Protein AF-A0A662V3P6-F1 (afdb_monomer_lite)

pLDDT: mean 83.94, std 14.9, range [28.47, 98.31]

Foldseek 3Di:
DDDDDPDDDDPPPPPVLPADPDPDDPVCVVVVLVVQLVVQLVVLVVLCVVVVVCVVDPPVLSNVLSSLLSVLLSVLQVQQQLLCVQAVGGLLLVSLVVSLQVCLVSVRALVSSLSSSVSSSVRNVLNNVLVVQLVVQCVVQRNCPDVVSSVVSNVVSVVVSVVVVVVVVVVCVVCVVLCVVVVVDDQSSVLSVVDSVVGPDVVVVVVCVVLVVVLVVLDVVCDSNNSRSSVVVSVVSDPDVPVVVVVVVVVVVLVVCCVVPNDVVSVVVCVVVVVVVVVVVVVCCCVVRVVVSVVVPD

Sequence (298 aa):
IRRAPRGRREQREKVEHVTGGPTVPPELLKKRILMSYGLFTAGAVVVALACGLYLAMPPAQLLLWVLFAGFMAIFTTLIVGLSAMHAGWFPAFATALIALVLGLLLGFPPVAAGLLVGYVAATGPTFADIGYDLKTGWILRGYGRDVEFELRGRRQQYIAEVMGILIGIVMAAIFHQLYFAQDLFPPVDRVYVATIKAGVNPEIARNLALWSVVGFVIQLVGGPARQLGILFATGLLIKNPIAGITTLVTIAVRVALERIYGVKKVTEVTYVIGAGFIAGSALTSFFTQTLRAIAVRK

Radius of gyration: 23.07 Å; chains: 1; bounding box: 51×48×76 Å

Structure (mmCIF, N/CA/C/O backbone):
data_AF-A0A662V3P6-F1
#
_entry.id   AF-A0A662V3P6-F1
#
loop_
_atom_site.group_PDB
_atom_site.id
_atom_site.type_symbol
_atom_site.label_atom_id
_atom_site.label_alt_id
_atom_site.label_comp_id
_atom_site.label_asym_id
_atom_site.label_entity_id
_atom_site.label_seq_id
_atom_site.pdbx_PDB_ins_code
_atom_site.Cartn_x
_atom_site.Cartn_y
_atom_site.Cartn_z
_atom_site.occupancy
_atom_site.B_iso_or_equiv
_atom_site.auth_seq_id
_atom_site.auth_comp_id
_atom_site.auth_asym_id
_atom_site.auth_atom_id
_atom_site.pdbx_PDB_model_num
ATOM 1 N N . ILE A 1 1 ? -28.057 28.177 46.684 1.00 42.81 1 ILE A N 1
ATOM 2 C CA . ILE A 1 1 ? -28.204 26.847 46.036 1.00 42.81 1 ILE A CA 1
ATOM 3 C C . ILE A 1 1 ? -26.815 26.208 45.984 1.00 42.81 1 ILE A C 1
ATOM 5 O O . ILE A 1 1 ? -25.907 26.784 45.396 1.00 42.81 1 ILE A O 1
ATOM 9 N N . ARG A 1 2 ? -26.604 25.148 46.777 1.00 30.56 2 ARG A N 1
ATOM 10 C CA . ARG A 1 2 ? -25.288 24.610 47.177 1.00 30.56 2 ARG A CA 1
ATOM 11 C C . ARG A 1 2 ? -24.524 23.994 45.995 1.00 30.56 2 ARG A C 1
ATOM 13 O O . ARG A 1 2 ? -25.068 23.173 45.267 1.00 30.56 2 ARG A O 1
ATOM 20 N N . ARG A 1 3 ? -23.245 24.366 45.855 1.00 31.47 3 ARG A N 1
ATOM 21 C CA . ARG A 1 3 ? -22.269 23.740 44.948 1.00 31.47 3 ARG A CA 1
ATOM 22 C C . ARG A 1 3 ? -22.025 22.290 45.383 1.00 31.47 3 ARG A C 1
ATOM 24 O O . ARG A 1 3 ? -21.603 22.058 46.512 1.00 31.47 3 ARG A O 1
ATOM 31 N N . ALA A 1 4 ? -22.291 21.338 44.491 1.00 33.03 4 ALA A N 1
ATOM 32 C CA . ALA A 1 4 ? -21.953 19.931 44.680 1.00 33.03 4 ALA A CA 1
ATOM 33 C C . ALA A 1 4 ? -20.433 19.701 44.515 1.00 33.03 4 ALA A C 1
ATOM 35 O O . ALA A 1 4 ? -19.786 20.441 43.766 1.00 33.03 4 ALA A O 1
ATOM 36 N N . PRO A 1 5 ? -19.834 18.702 45.190 1.00 34.56 5 PRO A N 1
ATOM 37 C CA . PRO A 1 5 ? -18.385 18.550 45.243 1.00 34.56 5 PRO A CA 1
ATOM 38 C C . PRO A 1 5 ? -17.814 18.037 43.915 1.00 34.56 5 PRO A C 1
ATOM 40 O O . PRO A 1 5 ? -18.260 17.022 43.373 1.00 34.56 5 PRO A O 1
ATOM 43 N N . ARG A 1 6 ? -16.762 18.709 43.430 1.00 37.53 6 ARG A N 1
ATOM 44 C CA . ARG A 1 6 ? -15.820 18.198 42.422 1.00 37.53 6 ARG A CA 1
ATOM 45 C C . ARG A 1 6 ? -15.117 16.962 42.992 1.00 37.53 6 ARG A C 1
ATOM 47 O O . ARG A 1 6 ? -14.113 17.088 43.681 1.00 37.53 6 ARG A O 1
ATOM 54 N N . GLY A 1 7 ? -15.674 15.779 42.744 1.00 29.97 7 GLY A N 1
ATOM 55 C CA . GLY A 1 7 ? -15.133 14.532 43.293 1.00 29.97 7 GLY A CA 1
ATOM 56 C C . GLY A 1 7 ? -15.519 13.247 42.563 1.00 29.97 7 GLY A C 1
ATOM 57 O O . GLY A 1 7 ? -15.112 12.176 42.996 1.00 29.97 7 GLY A O 1
ATOM 58 N N . ARG A 1 8 ? -16.250 13.306 41.441 1.00 29.64 8 ARG A N 1
ATOM 59 C CA . ARG A 1 8 ? -16.382 12.150 40.540 1.00 29.64 8 ARG A CA 1
ATOM 60 C C . ARG A 1 8 ? -15.287 12.226 39.493 1.00 29.64 8 ARG A C 1
ATOM 62 O O . ARG A 1 8 ? -15.482 12.762 38.407 1.00 29.64 8 ARG A O 1
ATOM 69 N N . ARG A 1 9 ? -14.117 11.703 39.875 1.00 32.81 9 ARG A N 1
ATOM 70 C CA . ARG A 1 9 ? -13.163 11.122 38.929 1.00 32.81 9 ARG A CA 1
ATOM 71 C C . ARG A 1 9 ? -13.957 10.352 37.882 1.00 32.81 9 ARG A C 1
ATOM 73 O O . ARG A 1 9 ? -14.822 9.557 38.244 1.00 32.81 9 ARG A O 1
ATOM 80 N N . GLU A 1 10 ? -13.649 10.639 36.627 1.00 34.25 10 GLU A N 1
ATOM 81 C CA . GLU A 1 10 ? -13.941 9.820 35.462 1.00 34.25 10 GLU A CA 1
ATOM 82 C C . GLU A 1 10 ? -14.019 8.346 35.871 1.00 34.25 10 GLU A C 1
ATOM 84 O O . GLU A 1 10 ? -13.001 7.692 36.116 1.00 34.25 10 GLU A O 1
ATOM 89 N N . GLN A 1 11 ? -15.237 7.817 35.969 1.00 28.47 11 GLN A N 1
ATOM 90 C CA . GLN A 1 11 ? -15.439 6.393 35.791 1.00 28.47 11 GLN A CA 1
ATOM 91 C C . GLN A 1 11 ? -15.047 6.134 34.338 1.00 28.47 11 GLN A C 1
ATOM 93 O O . GLN A 1 11 ? -15.868 6.191 33.428 1.00 28.47 11 GLN A O 1
ATOM 98 N N . ARG A 1 12 ? -13.748 5.902 34.112 1.00 34.66 12 ARG A N 1
ATOM 99 C CA . ARG A 1 12 ? -13.326 4.958 33.088 1.00 34.66 12 ARG A CA 1
ATOM 100 C C . ARG A 1 12 ? -14.186 3.733 33.352 1.00 34.66 12 ARG A C 1
ATOM 102 O O . ARG A 1 12 ? -13.982 3.068 34.368 1.00 34.66 12 ARG A O 1
ATOM 109 N N . GLU A 1 13 ? -15.161 3.471 32.492 1.00 32.84 13 GLU A N 1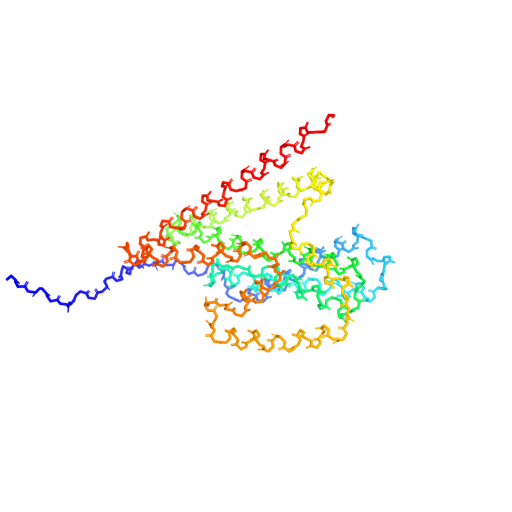
ATOM 110 C CA . GLU A 1 13 ? -15.642 2.113 32.296 1.00 32.84 13 GLU A CA 1
ATOM 111 C C . GLU A 1 13 ? -14.392 1.285 31.998 1.00 32.84 13 GLU A C 1
ATOM 113 O O . GLU A 1 13 ? -13.892 1.228 30.876 1.00 32.84 13 GLU A O 1
ATOM 118 N N . LYS A 1 14 ? -13.813 0.700 33.047 1.00 32.78 14 LYS A N 1
ATOM 119 C CA . LYS A 1 14 ? -13.019 -0.503 32.911 1.00 32.78 14 LYS A CA 1
ATOM 120 C C . LYS A 1 14 ? -14.032 -1.548 32.477 1.00 32.78 14 LYS A C 1
ATOM 122 O O . LYS A 1 14 ? -14.604 -2.245 33.307 1.00 32.78 14 LYS A O 1
ATOM 127 N N . VAL A 1 15 ? -14.290 -1.615 31.174 1.00 38.69 15 VAL A N 1
ATOM 128 C CA . VAL A 1 15 ? -14.674 -2.883 30.578 1.00 38.69 15 VAL A CA 1
ATOM 129 C C . VAL A 1 15 ? -13.504 -3.793 30.927 1.00 38.69 15 VAL A C 1
ATOM 131 O O . VAL A 1 15 ? -12.405 -3.629 30.395 1.00 38.69 15 VAL A O 1
ATOM 134 N N . GLU A 1 16 ? -13.687 -4.658 31.924 1.00 38.00 16 GLU A N 1
ATOM 135 C CA . GLU A 1 16 ? -12.804 -5.796 32.138 1.00 38.00 16 GLU A CA 1
ATOM 136 C C . GLU A 1 16 ? -12.884 -6.621 30.856 1.00 38.00 16 GLU A C 1
ATOM 138 O O . GLU A 1 16 ? -13.772 -7.451 30.651 1.00 38.00 16 GLU A O 1
ATOM 143 N N . HIS A 1 17 ? -12.002 -6.302 29.913 1.00 47.31 17 HIS A N 1
ATOM 144 C CA . HIS A 1 17 ? -11.748 -7.148 28.775 1.00 47.31 17 HIS A CA 1
ATOM 145 C C . HIS A 1 17 ? -11.102 -8.401 29.352 1.00 47.31 17 HIS A C 1
ATOM 147 O O . HIS A 1 17 ? -9.896 -8.435 29.587 1.00 47.31 17 HIS A O 1
ATOM 153 N N . VAL A 1 18 ? -11.912 -9.428 29.611 1.00 47.31 18 VAL A N 1
ATOM 154 C CA . VAL A 1 18 ? -11.424 -10.803 29.691 1.00 47.31 18 VAL A CA 1
ATOM 155 C C . VAL A 1 18 ? -10.932 -11.139 28.286 1.00 47.31 18 VAL A C 1
ATOM 157 O O . VAL A 1 18 ? -11.656 -11.679 27.455 1.00 47.31 18 VAL A O 1
ATOM 160 N N . THR A 1 19 ? -9.726 -10.678 27.967 1.00 55.56 19 THR A N 1
ATOM 161 C CA . THR A 1 19 ? -9.038 -11.015 26.732 1.00 55.56 19 THR A CA 1
ATOM 162 C C . THR A 1 19 ? -8.583 -12.453 26.876 1.00 55.56 19 THR A C 1
ATOM 164 O O . THR A 1 19 ? -7.700 -12.733 27.692 1.00 55.56 19 THR A O 1
ATOM 167 N N . GLY A 1 20 ? -9.144 -13.365 26.081 1.00 58.56 20 GLY A N 1
ATOM 168 C CA . GLY A 1 20 ? -8.437 -14.608 25.798 1.00 58.56 20 GLY A CA 1
ATOM 169 C C . GLY A 1 20 ? -7.001 -14.265 25.382 1.00 58.56 20 GLY A C 1
ATOM 170 O O . GLY A 1 20 ? -6.783 -13.297 24.645 1.00 58.56 20 GLY A O 1
ATOM 171 N N . GLY A 1 21 ? -6.017 -14.989 25.920 1.00 67.81 21 GLY A N 1
ATOM 172 C CA . GLY A 1 21 ? -4.609 -14.751 25.605 1.00 67.81 21 GLY A CA 1
ATOM 173 C C . GLY A 1 21 ? -4.319 -14.851 24.097 1.00 67.81 21 GLY A C 1
ATOM 174 O O . GLY A 1 21 ? -5.158 -15.329 23.325 1.00 67.81 21 GLY A O 1
ATOM 175 N N . PRO A 1 22 ? -3.132 -14.415 23.639 1.00 72.44 22 PRO A N 1
ATOM 176 C CA . PRO A 1 22 ? -2.747 -14.530 22.237 1.00 72.44 22 PRO A CA 1
ATOM 177 C C . PRO A 1 22 ? -2.891 -15.976 21.746 1.00 72.44 22 PRO A C 1
ATOM 179 O O . PRO A 1 22 ? -2.276 -16.889 22.286 1.00 72.44 22 PRO A O 1
ATOM 182 N N . THR A 1 23 ? -3.677 -16.189 20.690 1.00 77.00 23 THR A N 1
ATOM 183 C CA . THR A 1 23 ? -3.884 -17.527 20.102 1.00 77.00 23 THR A CA 1
ATOM 184 C C . THR A 1 23 ? -2.713 -17.976 19.220 1.00 77.00 23 THR A C 1
ATOM 186 O O . THR A 1 23 ? -2.720 -19.089 18.705 1.00 77.00 23 THR A O 1
ATOM 189 N N . VAL A 1 24 ? -1.734 -17.097 18.978 1.00 80.12 24 VAL A N 1
ATOM 190 C CA . VAL A 1 24 ? -0.516 -17.390 18.217 1.00 80.12 24 VAL A CA 1
ATOM 191 C C . VAL A 1 24 ? 0.685 -17.106 19.113 1.00 80.12 24 VAL A C 1
ATOM 193 O O . VAL A 1 24 ? 0.827 -15.968 19.568 1.00 80.12 24 VAL A O 1
ATOM 196 N N . PRO A 1 25 ? 1.556 -18.097 19.357 1.00 83.88 25 PRO A N 1
ATOM 197 C CA . PRO A 1 25 ? 2.690 -17.903 20.240 1.00 83.88 25 PRO A CA 1
ATOM 198 C C . PRO A 1 25 ? 3.760 -16.990 19.603 1.00 83.88 25 PRO A C 1
ATOM 200 O O . PRO A 1 25 ? 4.013 -17.090 18.393 1.00 83.88 25 PRO A O 1
ATOM 203 N N . PRO A 1 26 ? 4.418 -16.112 20.391 1.00 82.56 26 PRO A N 1
ATOM 204 C CA . PRO A 1 26 ? 5.403 -15.145 19.887 1.00 82.56 26 PRO A CA 1
ATOM 205 C C . PRO A 1 26 ? 6.616 -15.788 19.207 1.00 82.56 26 PRO A C 1
ATOM 207 O O . PRO A 1 26 ? 7.191 -15.220 18.282 1.00 82.56 26 PRO A O 1
ATOM 210 N N . GLU A 1 27 ? 6.986 -16.996 19.623 1.00 88.19 27 GLU A N 1
ATOM 211 C CA . GLU A 1 27 ? 8.109 -17.764 19.072 1.00 88.19 27 GLU A CA 1
ATOM 212 C C . GLU A 1 27 ? 7.953 -18.104 17.579 1.00 88.19 27 GLU A C 1
ATOM 214 O O . GLU A 1 27 ? 8.942 -18.287 16.867 1.00 88.19 27 GLU A O 1
ATOM 219 N N . LEU A 1 28 ? 6.722 -18.080 17.052 1.00 89.50 28 LEU A N 1
ATOM 220 C CA . LEU A 1 28 ? 6.469 -18.249 15.620 1.00 89.50 28 LEU A CA 1
ATOM 221 C C . LEU A 1 28 ? 6.762 -16.993 14.793 1.00 89.50 28 LEU A C 1
ATOM 223 O O . LEU A 1 28 ? 6.769 -17.085 13.564 1.00 89.50 28 LEU A O 1
ATOM 227 N N . LEU A 1 29 ? 7.005 -15.836 15.415 1.00 87.50 29 LEU A N 1
ATOM 228 C CA . LEU A 1 29 ? 7.180 -14.565 14.709 1.00 87.50 29 LEU A CA 1
ATOM 229 C C . LEU A 1 29 ? 8.317 -14.632 13.687 1.00 87.50 29 LEU A C 1
ATOM 231 O O . LEU A 1 29 ? 8.104 -14.328 12.515 1.00 87.50 29 LEU A O 1
ATOM 235 N N . LYS A 1 30 ? 9.501 -15.105 14.101 1.00 89.56 30 LYS A N 1
ATOM 236 C CA . LYS A 1 30 ? 10.670 -15.228 13.215 1.00 89.56 30 LYS A CA 1
ATOM 237 C C . LYS A 1 30 ? 10.364 -16.120 12.011 1.00 89.56 30 LYS A C 1
ATOM 239 O O . LYS A 1 30 ? 10.650 -15.748 10.875 1.00 89.56 30 LYS A O 1
ATOM 244 N N . LYS A 1 31 ? 9.738 -17.275 12.259 1.00 92.00 31 LYS A N 1
ATOM 245 C CA . LYS A 1 31 ? 9.341 -18.223 11.210 1.00 92.00 31 LYS A CA 1
ATOM 246 C C . LYS A 1 31 ? 8.335 -17.595 10.243 1.00 92.00 31 LYS A C 1
ATOM 248 O O . LYS A 1 31 ? 8.483 -17.751 9.036 1.00 92.00 31 LYS A O 1
ATOM 253 N N . ARG A 1 32 ? 7.337 -16.869 10.755 1.00 90.94 32 ARG A N 1
ATOM 254 C CA . ARG A 1 32 ? 6.307 -16.211 9.938 1.00 90.94 32 ARG A CA 1
ATOM 255 C C . ARG A 1 32 ? 6.878 -15.076 9.096 1.00 90.94 32 ARG A C 1
ATOM 257 O O . ARG A 1 32 ? 6.553 -15.016 7.921 1.00 90.94 32 ARG A O 1
ATOM 264 N N . ILE A 1 33 ? 7.762 -14.243 9.647 1.00 91.31 33 ILE A N 1
ATOM 265 C CA . ILE A 1 33 ? 8.439 -13.184 8.880 1.00 91.31 33 ILE A CA 1
ATOM 266 C C . ILE A 1 33 ? 9.261 -13.791 7.739 1.00 91.31 33 ILE A C 1
ATOM 268 O O . ILE A 1 33 ? 9.156 -13.337 6.602 1.00 91.31 33 ILE A O 1
ATOM 272 N N . LEU A 1 34 ? 10.032 -14.848 8.015 1.00 93.44 34 LEU A N 1
ATOM 273 C CA . LEU A 1 34 ? 10.834 -15.512 6.985 1.00 93.44 34 LEU A CA 1
ATOM 274 C C . LEU A 1 34 ? 9.958 -16.165 5.905 1.00 93.44 34 LEU A C 1
ATOM 276 O O . LEU A 1 34 ? 10.265 -16.073 4.720 1.00 93.44 34 LEU A O 1
ATOM 280 N N . MET A 1 35 ? 8.846 -16.785 6.302 1.00 95.00 35 MET A N 1
ATOM 281 C CA . MET A 1 35 ? 7.877 -17.351 5.364 1.00 95.00 35 MET A CA 1
ATOM 282 C C . MET A 1 35 ? 7.237 -16.263 4.494 1.00 95.00 35 MET A C 1
ATOM 284 O O . MET A 1 35 ? 7.161 -16.431 3.280 1.00 95.00 35 MET A O 1
ATOM 288 N N . SER A 1 36 ? 6.842 -15.130 5.083 1.00 93.06 36 SER A N 1
ATOM 289 C CA . SER A 1 36 ? 6.336 -13.978 4.332 1.00 93.06 36 SER A CA 1
ATOM 290 C C . SER A 1 36 ? 7.374 -13.453 3.344 1.00 93.06 36 SER A C 1
ATOM 292 O O . SER A 1 36 ? 7.019 -13.151 2.211 1.00 93.06 36 SER A O 1
ATOM 294 N N . TYR A 1 37 ? 8.656 -13.406 3.724 1.00 96.25 37 TYR A N 1
ATOM 295 C CA . TYR A 1 37 ? 9.730 -13.009 2.808 1.00 96.25 37 TYR A CA 1
ATOM 296 C C . TYR A 1 37 ? 9.824 -13.958 1.623 1.00 96.25 37 TYR A C 1
ATOM 298 O O . TYR A 1 37 ? 9.859 -13.503 0.483 1.00 96.25 37 TYR A O 1
ATOM 306 N N . GLY A 1 38 ? 9.802 -15.268 1.880 1.00 97.25 38 GLY A N 1
ATOM 307 C CA . GLY A 1 38 ? 9.800 -16.278 0.826 1.00 97.25 38 GLY A CA 1
ATOM 308 C C . GLY A 1 38 ? 8.610 -16.123 -0.124 1.00 97.25 38 GLY A C 1
ATOM 309 O O . GLY A 1 38 ? 8.801 -16.119 -1.337 1.00 97.25 38 GLY A O 1
ATOM 310 N N . LEU A 1 39 ? 7.402 -15.916 0.411 1.00 96.31 39 LEU A N 1
ATOM 311 C CA . LEU A 1 39 ? 6.186 -15.727 -0.388 1.00 96.31 39 LEU A CA 1
ATOM 312 C C . LEU A 1 39 ? 6.226 -14.438 -1.220 1.00 96.31 39 LEU A C 1
ATOM 314 O O . LEU A 1 39 ? 5.936 -14.477 -2.414 1.00 96.31 39 LEU A O 1
ATOM 318 N N . PHE A 1 40 ? 6.641 -13.311 -0.636 1.00 96.88 40 PHE A N 1
ATOM 319 C CA . PHE A 1 40 ? 6.799 -12.064 -1.386 1.00 96.88 40 PHE A CA 1
ATOM 320 C C . PHE A 1 40 ? 7.932 -12.139 -2.412 1.00 96.88 40 PHE A C 1
ATOM 322 O O . PHE A 1 40 ? 7.833 -11.543 -3.480 1.00 96.88 40 PHE A O 1
ATOM 329 N N . THR A 1 41 ? 8.998 -12.882 -2.135 1.00 97.88 41 THR A N 1
ATOM 330 C CA . THR A 1 41 ? 10.071 -13.098 -3.113 1.00 97.88 41 THR A CA 1
ATOM 331 C C . THR A 1 41 ? 9.571 -13.964 -4.269 1.00 97.88 41 THR A C 1
ATOM 333 O O . THR A 1 41 ? 9.811 -13.636 -5.426 1.00 97.88 41 THR A O 1
ATOM 336 N N . ALA A 1 42 ? 8.799 -15.019 -3.988 1.00 97.94 42 ALA A N 1
ATOM 337 C CA . ALA A 1 42 ? 8.173 -15.846 -5.019 1.00 97.94 42 ALA A CA 1
ATOM 338 C C . ALA A 1 42 ? 7.195 -15.040 -5.892 1.00 97.94 42 ALA A C 1
ATOM 340 O O . ALA A 1 42 ? 7.232 -15.152 -7.116 1.00 97.94 42 ALA A O 1
ATOM 341 N N . GLY A 1 43 ? 6.375 -14.172 -5.291 1.00 97.00 43 GLY A N 1
ATOM 342 C CA . GLY A 1 43 ? 5.515 -13.248 -6.037 1.00 97.00 43 GLY A CA 1
ATOM 343 C C . GLY A 1 43 ? 6.311 -12.298 -6.939 1.00 97.00 43 GLY A C 1
ATOM 344 O O . GLY A 1 43 ? 5.950 -12.104 -8.098 1.00 97.00 43 GLY A O 1
ATOM 345 N N . ALA A 1 44 ? 7.447 -11.782 -6.458 1.00 97.62 44 ALA A N 1
ATOM 346 C CA . ALA A 1 44 ? 8.339 -10.953 -7.263 1.00 97.62 44 ALA A CA 1
ATOM 347 C C . ALA A 1 44 ? 8.943 -11.731 -8.447 1.00 97.62 44 ALA A C 1
ATOM 349 O O . ALA A 1 44 ? 9.019 -11.187 -9.546 1.00 97.62 44 ALA A O 1
ATOM 350 N N . VAL A 1 45 ? 9.303 -13.011 -8.271 1.00 98.00 45 VAL A N 1
ATOM 351 C CA . VAL A 1 45 ? 9.730 -13.881 -9.387 1.00 98.00 45 VAL A CA 1
ATOM 352 C C . VAL A 1 45 ? 8.634 -13.978 -10.445 1.00 98.00 45 VAL A C 1
ATOM 354 O O . VAL A 1 45 ? 8.918 -13.789 -11.626 1.00 98.00 45 VAL A O 1
ATOM 357 N N . VAL A 1 46 ? 7.383 -14.222 -10.040 1.00 97.38 46 VAL A N 1
ATOM 358 C CA . VAL A 1 46 ? 6.251 -14.313 -10.978 1.00 97.38 46 VAL A CA 1
ATOM 359 C C . VAL A 1 46 ? 6.105 -13.021 -11.781 1.00 97.38 46 VAL A C 1
ATOM 361 O O . VAL A 1 46 ? 6.020 -13.083 -13.005 1.00 97.38 46 VAL A O 1
ATOM 364 N N . VAL A 1 47 ? 6.147 -11.857 -11.125 1.00 96.69 47 VAL A N 1
ATOM 365 C CA . VAL A 1 47 ? 6.073 -10.551 -11.806 1.00 96.69 47 VAL A CA 1
ATOM 366 C C . VAL A 1 47 ? 7.253 -10.352 -12.757 1.00 96.69 47 VAL A C 1
ATOM 368 O O . VAL A 1 47 ? 7.060 -9.977 -13.912 1.00 96.69 47 VAL A O 1
ATOM 371 N N . ALA A 1 48 ? 8.475 -10.636 -12.307 1.00 96.81 48 ALA A N 1
ATOM 372 C CA . ALA A 1 48 ? 9.675 -10.454 -13.113 1.00 96.81 48 ALA A CA 1
ATOM 373 C C . ALA A 1 48 ? 9.664 -11.315 -14.386 1.00 96.81 48 ALA A C 1
ATOM 375 O O . ALA A 1 48 ? 10.052 -10.840 -15.456 1.00 96.81 48 ALA A O 1
ATOM 376 N N . LEU A 1 49 ? 9.193 -12.561 -14.284 1.00 96.25 49 LEU A N 1
ATOM 377 C CA . LEU A 1 49 ? 9.064 -13.468 -15.423 1.00 96.25 49 LEU A CA 1
ATOM 378 C C . LEU A 1 49 ? 7.911 -13.059 -16.346 1.00 96.25 49 LEU A C 1
ATOM 380 O O . LEU A 1 49 ? 8.117 -12.951 -17.554 1.00 96.25 49 LEU A O 1
ATOM 384 N N . ALA A 1 50 ? 6.728 -12.781 -15.792 1.00 95.69 50 ALA A N 1
ATOM 385 C CA . ALA A 1 50 ? 5.546 -12.406 -16.568 1.00 95.69 50 ALA A CA 1
ATOM 386 C C . ALA A 1 50 ? 5.746 -11.099 -17.351 1.00 95.69 50 ALA A C 1
ATOM 388 O O . ALA A 1 50 ? 5.258 -10.967 -18.470 1.00 95.69 50 ALA A O 1
ATOM 389 N N . CYS A 1 51 ? 6.493 -10.147 -16.787 1.00 95.56 51 CYS A N 1
ATOM 390 C CA . CYS A 1 51 ? 6.781 -8.862 -17.420 1.00 95.56 51 CYS A CA 1
ATOM 391 C C . CYS A 1 51 ? 8.086 -8.843 -18.234 1.00 95.56 51 CYS A C 1
ATOM 393 O O . CYS A 1 51 ? 8.476 -7.783 -18.722 1.00 95.56 51 CYS A O 1
ATOM 395 N N . GLY A 1 52 ? 8.781 -9.977 -18.378 1.00 95.38 52 GLY A N 1
ATOM 396 C CA . GLY A 1 52 ? 9.966 -10.066 -19.235 1.00 95.38 52 GLY A CA 1
ATOM 397 C C . GLY A 1 52 ? 11.205 -9.334 -18.709 1.00 95.38 52 GLY A C 1
ATOM 398 O O . GLY A 1 52 ? 12.071 -8.965 -19.500 1.00 95.38 52 GLY A O 1
ATOM 399 N N . LEU A 1 53 ? 11.335 -9.119 -17.393 1.00 95.62 53 LEU A N 1
ATOM 400 C CA . LEU A 1 53 ? 12.463 -8.365 -16.819 1.00 95.62 53 LEU A CA 1
ATOM 401 C C . LEU A 1 53 ? 13.834 -9.004 -17.087 1.00 95.62 53 LEU A C 1
ATOM 403 O O . LEU A 1 53 ? 14.843 -8.302 -17.113 1.00 95.62 53 LEU A O 1
ATOM 407 N N . TYR A 1 54 ? 13.866 -10.312 -17.344 1.00 93.19 54 TYR A N 1
ATOM 408 C CA . TYR A 1 54 ? 15.068 -11.052 -17.735 1.00 93.19 54 TYR A CA 1
ATOM 409 C C . TYR A 1 54 ? 15.640 -10.636 -19.099 1.00 93.19 54 TYR A C 1
ATOM 411 O O . TYR A 1 54 ? 16.790 -10.948 -19.389 1.00 93.19 54 TYR A O 1
ATOM 419 N N . LEU A 1 55 ? 14.868 -9.924 -19.927 1.00 93.50 55 LEU A N 1
ATOM 420 C CA . LEU A 1 55 ? 15.338 -9.369 -21.200 1.00 93.50 55 LEU A CA 1
ATOM 421 C C . LEU A 1 55 ? 16.023 -8.005 -21.030 1.00 93.50 55 LEU A C 1
ATOM 423 O O . LEU A 1 55 ? 16.788 -7.591 -21.894 1.00 93.50 55 LEU A O 1
ATOM 427 N N . ALA A 1 56 ? 15.737 -7.298 -19.933 1.00 89.56 56 ALA A N 1
ATOM 428 C CA . ALA A 1 56 ? 16.180 -5.922 -19.706 1.00 89.56 56 ALA A CA 1
ATOM 429 C C . ALA A 1 56 ? 17.345 -5.802 -18.711 1.00 89.56 56 ALA A C 1
ATOM 431 O O . ALA A 1 56 ? 17.934 -4.728 -18.592 1.00 89.56 56 ALA A O 1
ATOM 432 N N . MET A 1 57 ? 17.657 -6.865 -17.965 1.00 94.44 57 MET A N 1
ATOM 433 C CA . MET A 1 57 ? 18.669 -6.859 -16.908 1.00 94.44 57 MET A CA 1
ATOM 434 C C . MET A 1 57 ? 19.524 -8.132 -16.946 1.00 94.44 57 MET A C 1
ATOM 436 O O . MET A 1 57 ? 18.986 -9.215 -17.181 1.00 94.44 57 MET A O 1
ATOM 440 N N . PRO A 1 58 ? 20.835 -8.049 -16.648 1.00 95.31 58 PRO A N 1
ATOM 441 C CA . PRO A 1 58 ? 21.666 -9.232 -16.465 1.00 95.31 58 PRO A CA 1
ATOM 442 C C . PRO A 1 58 ? 21.173 -10.080 -15.275 1.00 95.31 58 PRO A C 1
ATOM 444 O O . PRO A 1 58 ? 20.606 -9.530 -14.323 1.00 95.31 58 PRO A O 1
ATOM 447 N N . PRO A 1 59 ? 21.446 -11.402 -15.252 1.00 95.81 59 PRO A N 1
ATOM 448 C CA . PRO A 1 59 ? 20.918 -12.313 -14.229 1.00 95.81 59 PRO A CA 1
ATOM 449 C C . PRO A 1 59 ? 21.185 -11.881 -12.780 1.00 95.81 59 PRO A C 1
ATOM 451 O O . PRO A 1 59 ? 20.317 -12.026 -11.923 1.00 95.81 59 PRO A O 1
ATOM 454 N N . ALA A 1 60 ? 22.356 -11.300 -12.501 1.00 96.25 60 ALA A N 1
ATOM 455 C CA . ALA A 1 60 ? 22.701 -10.805 -11.168 1.00 96.25 60 ALA A CA 1
ATOM 456 C C . ALA A 1 60 ? 21.827 -9.614 -10.730 1.00 96.25 60 ALA A C 1
ATOM 458 O O . ALA A 1 60 ? 21.386 -9.556 -9.584 1.00 96.25 60 ALA A O 1
ATOM 459 N N . GLN A 1 61 ? 21.535 -8.685 -11.645 1.00 96.38 61 GLN A N 1
ATOM 460 C CA . GLN A 1 61 ? 20.678 -7.534 -11.360 1.00 96.38 61 GLN A CA 1
ATOM 461 C C . GLN A 1 61 ? 19.206 -7.950 -11.244 1.00 96.38 61 GLN A C 1
ATOM 463 O O . GLN A 1 61 ? 18.493 -7.429 -10.390 1.00 96.38 61 GLN A O 1
ATOM 468 N N . LEU A 1 62 ? 18.768 -8.937 -12.033 1.00 97.44 62 LEU A N 1
ATOM 469 C CA . LEU A 1 62 ? 17.445 -9.549 -11.893 1.00 97.44 62 LEU A CA 1
ATOM 470 C C . LEU A 1 62 ? 17.279 -10.229 -10.525 1.00 97.44 62 LEU A C 1
ATOM 472 O O . LEU A 1 62 ? 16.266 -10.027 -9.857 1.00 97.44 62 LEU A O 1
ATOM 476 N N . LEU A 1 63 ? 18.283 -10.994 -10.084 1.00 97.75 63 LEU A N 1
ATOM 477 C CA . LEU A 1 63 ? 18.290 -11.611 -8.757 1.00 97.75 63 LEU A CA 1
ATOM 478 C C . LEU A 1 63 ? 18.213 -10.547 -7.655 1.00 97.75 63 LEU A C 1
ATOM 480 O O . LEU A 1 63 ? 17.406 -10.675 -6.734 1.00 97.75 63 LEU A O 1
ATOM 484 N N . LEU A 1 64 ? 19.009 -9.479 -7.774 1.00 98.06 64 LEU A N 1
ATOM 485 C CA . LEU A 1 64 ? 18.960 -8.351 -6.847 1.00 98.06 64 LEU A CA 1
ATOM 486 C C . LEU A 1 64 ? 17.564 -7.717 -6.813 1.00 98.06 64 LEU A C 1
ATOM 488 O O . LEU A 1 64 ? 17.045 -7.477 -5.727 1.00 98.06 64 LEU A O 1
ATOM 492 N N . TRP A 1 65 ? 16.938 -7.494 -7.972 1.00 98.31 65 TRP A N 1
ATOM 493 C CA . TRP A 1 65 ? 15.584 -6.942 -8.065 1.00 98.31 65 TRP A CA 1
ATOM 494 C C . TRP A 1 65 ? 14.561 -7.814 -7.332 1.00 98.31 65 TRP A C 1
ATOM 496 O O . TRP A 1 65 ? 13.776 -7.296 -6.542 1.00 98.31 65 TRP A O 1
ATOM 506 N N . VAL A 1 66 ? 14.602 -9.134 -7.529 1.00 98.19 66 VAL A N 1
ATOM 507 C CA . VAL A 1 66 ? 13.670 -10.085 -6.899 1.00 98.19 66 VAL A CA 1
ATOM 508 C C . VAL A 1 66 ? 13.804 -10.083 -5.374 1.00 98.19 66 VAL A C 1
ATOM 510 O O . VAL A 1 66 ? 12.802 -9.969 -4.664 1.00 98.19 66 VAL A O 1
ATOM 513 N N . LEU A 1 67 ? 15.035 -10.174 -4.862 1.00 98.19 67 LEU A N 1
ATOM 514 C CA . LEU A 1 67 ? 15.295 -10.162 -3.418 1.00 98.19 67 LEU A CA 1
ATOM 515 C C . LEU A 1 67 ? 14.925 -8.806 -2.802 1.00 98.19 67 LEU A C 1
ATOM 517 O O . LEU A 1 67 ? 14.302 -8.744 -1.739 1.00 98.19 67 LEU A O 1
ATOM 521 N N . PHE A 1 68 ? 15.252 -7.715 -3.497 1.00 98.19 68 PHE A N 1
ATOM 522 C CA . PHE A 1 68 ? 14.922 -6.363 -3.061 1.00 98.19 68 PHE A CA 1
ATOM 523 C C . PHE A 1 68 ? 13.409 -6.119 -3.034 1.00 98.19 68 PHE A C 1
ATOM 525 O O . PHE A 1 68 ? 12.896 -5.580 -2.054 1.00 98.19 68 PHE A O 1
ATOM 532 N N . ALA A 1 69 ? 12.674 -6.563 -4.056 1.00 98.00 69 ALA A N 1
ATOM 533 C CA . ALA A 1 69 ? 11.218 -6.468 -4.114 1.00 98.00 69 ALA A CA 1
ATOM 534 C C . ALA A 1 69 ? 10.552 -7.251 -2.974 1.00 98.00 69 ALA A C 1
ATOM 536 O O . ALA A 1 69 ? 9.670 -6.716 -2.300 1.00 98.00 69 ALA A O 1
ATOM 537 N N . GLY A 1 70 ? 11.007 -8.480 -2.704 1.00 97.50 70 GLY A N 1
ATOM 538 C CA . GLY A 1 70 ? 10.528 -9.280 -1.573 1.00 97.50 70 GLY A CA 1
ATOM 539 C C . GLY A 1 70 ? 10.787 -8.610 -0.219 1.00 97.50 70 GLY A C 1
ATOM 540 O O . GLY A 1 70 ? 9.917 -8.601 0.656 1.00 97.50 70 GLY A O 1
ATOM 541 N N . PHE A 1 71 ? 11.959 -7.991 -0.055 1.00 97.31 71 PHE A N 1
ATOM 542 C CA . PHE A 1 71 ? 12.315 -7.256 1.159 1.00 97.31 71 PHE A CA 1
ATOM 543 C C . PHE A 1 71 ? 11.445 -6.006 1.332 1.00 97.31 71 PHE A C 1
ATOM 545 O O . PHE A 1 71 ? 10.833 -5.822 2.387 1.00 97.31 71 PHE A O 1
ATOM 552 N N . MET A 1 72 ? 11.337 -5.180 0.287 1.00 97.00 72 MET A N 1
ATOM 553 C CA . MET A 1 72 ? 10.532 -3.959 0.314 1.00 97.00 72 MET A CA 1
ATOM 554 C C . MET A 1 72 ? 9.045 -4.254 0.514 1.00 97.00 72 MET A C 1
ATOM 556 O O . MET A 1 72 ? 8.366 -3.495 1.202 1.00 97.00 72 MET A O 1
ATOM 560 N N . ALA A 1 73 ? 8.541 -5.376 -0.002 1.00 96.19 73 ALA A N 1
ATOM 561 C CA . ALA A 1 73 ? 7.177 -5.827 0.241 1.00 96.19 73 ALA A CA 1
ATOM 562 C C . ALA A 1 73 ? 6.899 -6.063 1.736 1.00 96.19 73 ALA A C 1
ATOM 564 O O . ALA A 1 73 ? 5.895 -5.555 2.247 1.00 96.19 73 ALA A O 1
ATOM 565 N N . ILE A 1 74 ? 7.785 -6.762 2.461 1.00 94.62 74 ILE A N 1
ATOM 566 C CA . ILE A 1 74 ? 7.645 -6.917 3.922 1.00 94.62 74 ILE A CA 1
ATOM 567 C C . ILE A 1 74 ? 7.816 -5.586 4.629 1.00 94.62 74 ILE A C 1
ATOM 569 O O . ILE A 1 74 ? 7.021 -5.266 5.511 1.00 94.62 74 ILE A O 1
ATOM 573 N N . PHE A 1 75 ? 8.857 -4.833 4.278 1.00 93.19 75 PHE A N 1
ATOM 574 C CA . PHE A 1 75 ? 9.148 -3.556 4.915 1.00 93.19 75 PHE A CA 1
ATOM 575 C C . PHE A 1 75 ? 7.916 -2.646 4.871 1.00 93.19 75 PHE A C 1
ATOM 577 O O . PHE A 1 75 ? 7.446 -2.181 5.910 1.00 93.19 75 PHE A O 1
ATOM 584 N N . THR A 1 76 ? 7.323 -2.491 3.689 1.00 92.56 76 THR A N 1
ATOM 585 C CA . THR A 1 76 ? 6.090 -1.730 3.489 1.00 92.56 76 THR A CA 1
ATOM 586 C C . THR A 1 76 ? 4.930 -2.310 4.287 1.00 92.56 76 THR A C 1
ATOM 588 O O . THR A 1 76 ? 4.263 -1.557 4.987 1.00 92.56 76 THR A O 1
ATOM 591 N N . THR A 1 77 ? 4.732 -3.631 4.270 1.00 91.69 77 THR A N 1
ATOM 592 C CA . THR A 1 77 ? 3.692 -4.317 5.061 1.00 91.69 77 THR A CA 1
ATOM 593 C C . THR A 1 77 ? 3.778 -3.971 6.550 1.00 91.69 77 THR A C 1
ATOM 595 O O . THR A 1 77 ? 2.775 -3.616 7.168 1.00 91.69 77 THR A O 1
ATOM 598 N N . LEU A 1 78 ? 4.981 -4.022 7.127 1.00 89.06 78 LEU A N 1
ATOM 599 C CA . LEU A 1 78 ? 5.201 -3.734 8.543 1.00 89.06 78 LEU A CA 1
ATOM 600 C C . LEU A 1 78 ? 4.996 -2.251 8.861 1.00 89.06 78 LEU A C 1
ATOM 602 O O . LEU A 1 78 ? 4.283 -1.930 9.808 1.00 89.06 78 LEU A O 1
ATOM 606 N N . ILE A 1 79 ? 5.585 -1.345 8.076 1.00 87.94 79 ILE A N 1
ATOM 607 C CA . ILE A 1 79 ? 5.477 0.099 8.322 1.00 87.94 79 ILE A CA 1
ATOM 608 C C . ILE A 1 79 ? 4.033 0.573 8.158 1.00 87.94 79 ILE A C 1
ATOM 610 O O . ILE A 1 79 ? 3.519 1.288 9.022 1.00 87.94 79 ILE A O 1
ATOM 614 N N . VAL A 1 80 ? 3.364 0.154 7.084 1.00 89.12 80 VAL A N 1
ATOM 615 C CA . VAL A 1 80 ? 1.961 0.487 6.823 1.00 89.12 80 VAL A CA 1
ATOM 616 C C . VAL A 1 80 ? 1.055 -0.104 7.895 1.00 89.12 80 VAL A C 1
ATOM 618 O O . VAL A 1 80 ? 0.272 0.637 8.487 1.00 89.12 80 VAL A O 1
ATOM 621 N N . GLY A 1 81 ? 1.196 -1.396 8.196 1.00 86.06 81 GLY A N 1
ATOM 622 C CA . GLY A 1 81 ? 0.371 -2.075 9.192 1.00 86.06 81 GLY A CA 1
ATOM 623 C C . GLY A 1 81 ? 0.503 -1.474 10.587 1.00 86.06 81 GLY A C 1
ATOM 624 O O . GLY A 1 81 ? -0.499 -1.166 11.229 1.00 86.06 81 GLY A O 1
ATOM 625 N N . LEU A 1 82 ? 1.732 -1.236 11.051 1.00 82.44 82 LEU A N 1
ATOM 626 C CA . LEU A 1 82 ? 1.965 -0.617 12.360 1.00 82.44 82 LEU A CA 1
ATOM 627 C C . LEU A 1 82 ? 1.410 0.809 12.420 1.00 82.44 82 LEU A C 1
ATOM 629 O O . LEU A 1 82 ? 0.811 1.200 13.422 1.00 82.44 82 LEU A O 1
ATOM 633 N N . SER A 1 83 ? 1.564 1.577 11.342 1.00 80.19 83 SER A N 1
ATOM 634 C CA . SER A 1 83 ? 1.020 2.936 11.262 1.00 80.19 83 SER A CA 1
ATOM 635 C C . SER A 1 83 ? -0.503 2.941 11.316 1.00 80.19 83 SER A C 1
ATOM 637 O O . SER A 1 83 ? -1.086 3.671 12.118 1.00 80.19 83 SER A O 1
ATOM 639 N N . ALA A 1 84 ? -1.142 2.040 10.570 1.00 81.25 84 ALA A N 1
ATOM 640 C CA . ALA A 1 84 ? -2.585 1.846 10.599 1.00 81.25 84 ALA A CA 1
ATOM 641 C C . ALA A 1 84 ? -3.086 1.505 12.013 1.00 81.25 84 ALA A C 1
ATOM 643 O O . ALA A 1 84 ? -4.069 2.084 12.489 1.00 81.25 84 ALA A O 1
ATOM 644 N N . MET A 1 85 ? -2.380 0.616 12.717 1.00 78.31 85 MET A N 1
ATOM 645 C CA . MET A 1 85 ? -2.734 0.190 14.074 1.00 78.31 85 MET A CA 1
ATOM 646 C C . MET A 1 85 ? -2.580 1.302 15.122 1.00 78.31 85 MET A C 1
ATOM 648 O O . MET A 1 85 ? -3.390 1.366 16.050 1.00 78.31 85 MET A O 1
ATOM 652 N N . HIS A 1 86 ? -1.567 2.166 14.992 1.00 71.44 86 HIS A N 1
ATOM 653 C CA . HIS A 1 86 ? -1.254 3.199 15.986 1.00 71.44 86 HIS A CA 1
ATOM 654 C C . HIS A 1 86 ? -1.897 4.561 15.711 1.00 71.44 86 HIS A C 1
ATOM 656 O O . HIS A 1 86 ? -2.369 5.202 16.649 1.00 71.44 86 HIS A O 1
ATOM 662 N N . ALA A 1 87 ? -1.902 5.007 14.456 1.00 66.81 87 ALA A N 1
ATOM 663 C CA . ALA A 1 87 ? -2.340 6.344 14.059 1.00 66.81 87 ALA A CA 1
ATOM 664 C C . ALA A 1 87 ? -3.696 6.348 13.331 1.00 66.81 87 ALA A C 1
ATOM 666 O O . ALA A 1 87 ? -4.262 7.417 13.112 1.00 66.81 87 ALA A O 1
ATOM 667 N N . GLY A 1 88 ? -4.232 5.177 12.958 1.00 68.19 88 GLY A N 1
ATOM 668 C CA . GLY A 1 88 ? -5.479 5.087 12.188 1.00 68.19 88 GLY A CA 1
ATOM 669 C C . GLY A 1 88 ? -5.335 5.509 10.720 1.00 68.19 88 GLY A C 1
ATOM 670 O O . GLY A 1 88 ? -6.336 5.739 10.051 1.00 68.19 88 GLY A O 1
ATOM 671 N N . TRP A 1 89 ? -4.100 5.637 10.231 1.00 75.31 89 TRP A N 1
ATOM 672 C CA . TRP A 1 89 ? -3.758 5.994 8.855 1.00 75.31 89 TRP A CA 1
ATOM 673 C C . TRP A 1 89 ? -2.508 5.223 8.409 1.00 75.31 89 TRP A C 1
ATOM 675 O O . TRP A 1 89 ? -1.691 4.842 9.249 1.00 75.31 89 TRP A O 1
ATOM 685 N N . PHE A 1 90 ? -2.332 5.012 7.098 1.00 77.81 90 PHE A N 1
ATOM 686 C CA . PHE A 1 90 ? -1.198 4.269 6.551 1.00 77.81 90 PHE A CA 1
ATOM 687 C C . PHE A 1 90 ? -0.410 4.982 5.426 1.00 77.81 90 PHE A C 1
ATOM 689 O O . PHE A 1 90 ? -0.991 5.391 4.420 1.00 77.81 90 PHE A O 1
ATOM 696 N N . PRO A 1 91 ? 0.939 5.025 5.499 1.00 83.00 91 PRO A N 1
ATOM 697 C CA . PRO A 1 91 ? 1.815 5.648 4.497 1.00 83.00 91 PRO A CA 1
ATOM 698 C C . PRO A 1 91 ? 2.146 4.753 3.296 1.00 83.00 91 PRO A C 1
ATOM 700 O O . PRO A 1 91 ? 3.310 4.628 2.903 1.00 83.00 91 PRO A O 1
ATOM 703 N N . ALA A 1 92 ? 1.146 4.112 2.692 1.00 86.25 92 ALA A N 1
ATOM 704 C CA . ALA A 1 92 ? 1.386 3.180 1.586 1.00 86.25 92 ALA A CA 1
ATOM 705 C C . ALA A 1 92 ? 2.076 3.846 0.389 1.00 86.25 92 ALA A C 1
ATOM 707 O O . ALA A 1 92 ? 3.059 3.330 -0.137 1.00 86.25 92 ALA A O 1
ATOM 708 N N . PHE A 1 93 ? 1.627 5.047 0.020 1.00 84.88 93 PHE A N 1
ATOM 709 C CA . PHE A 1 93 ? 2.253 5.810 -1.054 1.00 84.88 93 PHE A CA 1
ATOM 710 C C . PHE A 1 93 ? 3.731 6.111 -0.758 1.00 84.88 93 PHE A C 1
ATOM 712 O O . PHE A 1 93 ? 4.600 5.799 -1.572 1.00 84.88 93 PHE A O 1
ATOM 719 N N . ALA A 1 94 ? 4.029 6.688 0.408 1.00 83.75 94 ALA A N 1
ATOM 720 C CA . ALA A 1 94 ? 5.387 7.102 0.751 1.00 83.75 94 ALA A CA 1
ATOM 721 C C . ALA A 1 94 ? 6.357 5.911 0.815 1.00 83.75 94 ALA A C 1
ATOM 723 O O . ALA A 1 94 ? 7.475 5.991 0.312 1.00 83.75 94 ALA A O 1
ATOM 724 N N . THR A 1 95 ? 5.925 4.786 1.387 1.00 88.38 95 THR A N 1
ATOM 725 C CA . THR A 1 95 ? 6.746 3.566 1.480 1.00 88.38 95 THR A CA 1
ATOM 726 C C . THR A 1 95 ? 7.028 2.946 0.110 1.00 88.38 95 THR A C 1
ATOM 728 O O . THR A 1 95 ? 8.171 2.578 -0.170 1.00 88.38 95 THR A O 1
ATOM 731 N N . ALA A 1 96 ? 6.042 2.924 -0.790 1.00 91.94 96 ALA A N 1
ATOM 732 C CA . ALA A 1 96 ? 6.248 2.519 -2.178 1.00 91.94 96 ALA A CA 1
ATOM 733 C C . ALA A 1 96 ? 7.191 3.484 -2.928 1.00 91.94 96 ALA A C 1
ATOM 735 O O . ALA A 1 96 ? 8.080 3.038 -3.654 1.00 91.94 96 ALA A O 1
ATOM 736 N N . LEU A 1 97 ? 7.082 4.799 -2.702 1.00 88.19 97 LEU A N 1
ATOM 737 C CA . LEU A 1 97 ? 7.996 5.783 -3.292 1.00 88.19 97 LEU A CA 1
ATOM 738 C C . LEU A 1 97 ? 9.446 5.598 -2.811 1.00 88.19 97 LEU A C 1
ATOM 740 O O . LEU A 1 97 ? 10.375 5.736 -3.602 1.00 88.19 97 LEU A O 1
ATOM 744 N N . ILE A 1 98 ? 9.655 5.239 -1.541 1.00 87.94 98 ILE A N 1
ATOM 745 C CA . ILE A 1 98 ? 10.988 4.880 -1.033 1.00 87.94 98 ILE A CA 1
ATOM 746 C C . ILE A 1 98 ? 11.533 3.666 -1.792 1.00 87.94 98 ILE A C 1
ATOM 748 O O . ILE A 1 98 ? 12.676 3.705 -2.244 1.00 87.94 98 ILE A O 1
ATOM 752 N N . ALA A 1 99 ? 10.722 2.618 -1.983 1.00 93.00 99 ALA A N 1
ATOM 753 C CA . ALA A 1 99 ? 11.128 1.448 -2.766 1.00 93.00 99 ALA A CA 1
ATOM 754 C C . ALA A 1 99 ? 11.526 1.832 -4.195 1.00 93.00 99 ALA A C 1
ATOM 756 O O . ALA A 1 99 ? 12.549 1.363 -4.692 1.00 93.00 99 ALA A O 1
ATOM 757 N N . LEU A 1 100 ? 10.759 2.729 -4.823 1.00 93.38 100 LEU A N 1
ATOM 758 C CA . LEU A 1 100 ? 11.054 3.250 -6.152 1.00 93.38 100 LEU A CA 1
ATOM 759 C C . LEU A 1 100 ? 12.411 3.955 -6.200 1.00 93.38 100 LEU A C 1
ATOM 761 O O . LEU A 1 100 ? 13.256 3.609 -7.021 1.00 93.38 100 LEU A O 1
ATOM 765 N N . VAL A 1 101 ? 12.625 4.929 -5.315 1.00 88.88 101 VAL A N 1
ATOM 766 C CA . VAL A 1 101 ? 13.861 5.721 -5.269 1.00 88.88 101 VAL A CA 1
ATOM 767 C C . VAL A 1 101 ? 15.067 4.831 -4.995 1.00 88.88 101 VAL A C 1
ATOM 769 O O . VAL A 1 101 ? 16.069 4.933 -5.696 1.00 88.88 101 VAL A O 1
ATOM 772 N N . LEU A 1 102 ? 14.978 3.938 -4.007 1.00 90.50 102 LEU A N 1
ATOM 773 C CA . LEU A 1 102 ? 16.055 2.997 -3.709 1.00 90.50 102 LEU A CA 1
ATOM 774 C C . LEU A 1 102 ? 16.316 2.059 -4.892 1.00 90.50 102 LEU A C 1
ATOM 776 O O . LEU A 1 102 ? 17.470 1.816 -5.222 1.00 90.50 102 LEU A O 1
ATOM 780 N N . GLY A 1 103 ? 15.271 1.590 -5.578 1.00 93.81 103 GLY A N 1
ATOM 781 C CA . GLY A 1 103 ? 15.412 0.784 -6.789 1.00 93.81 103 GLY A CA 1
ATOM 782 C C . GLY A 1 103 ? 16.134 1.522 -7.921 1.00 93.81 103 GLY A C 1
ATOM 783 O O . GLY A 1 103 ? 17.005 0.948 -8.573 1.00 93.81 103 GLY A O 1
ATOM 784 N N . LEU A 1 104 ? 15.833 2.808 -8.115 1.00 91.75 104 LEU A N 1
ATOM 785 C CA . LEU A 1 104 ? 16.552 3.659 -9.068 1.00 91.75 104 LEU A CA 1
ATOM 786 C C . LEU A 1 104 ? 18.021 3.845 -8.652 1.00 91.75 104 LEU A C 1
ATOM 788 O O . LEU A 1 104 ? 18.903 3.728 -9.498 1.00 91.75 104 LEU A O 1
ATOM 792 N N . LEU A 1 105 ? 18.301 4.065 -7.360 1.00 88.62 105 LEU A N 1
ATOM 793 C CA . LEU A 1 105 ? 19.668 4.173 -6.823 1.00 88.62 105 LEU A CA 1
ATOM 794 C C . LEU A 1 105 ? 20.471 2.869 -6.962 1.00 88.62 105 LEU A C 1
ATOM 796 O O . LEU A 1 105 ? 21.681 2.920 -7.167 1.00 88.62 105 LEU A O 1
ATOM 800 N N . LEU A 1 106 ? 19.806 1.713 -6.899 1.00 91.50 106 LEU A N 1
ATOM 801 C CA . LEU A 1 106 ? 20.386 0.399 -7.203 1.00 91.50 106 LEU A CA 1
ATOM 802 C C . LEU A 1 106 ? 20.599 0.168 -8.712 1.00 91.50 106 LEU A C 1
ATOM 804 O O . LEU A 1 106 ? 21.083 -0.890 -9.115 1.00 91.50 106 LEU A O 1
ATOM 808 N N . GLY A 1 107 ? 20.246 1.144 -9.553 1.00 91.00 107 GLY A N 1
ATOM 809 C CA . GLY A 1 107 ? 20.465 1.117 -10.995 1.00 91.00 107 GLY A CA 1
ATOM 810 C C . GLY A 1 107 ? 19.421 0.320 -11.772 1.00 91.00 107 GLY A C 1
ATOM 811 O O . GLY A 1 107 ? 19.678 -0.034 -12.923 1.00 91.00 107 GLY A O 1
ATOM 812 N N . PHE A 1 108 ? 18.264 -0.004 -11.179 1.00 94.81 108 PHE A N 1
ATOM 813 C CA . PHE A 1 108 ? 17.216 -0.711 -11.914 1.00 94.81 108 PHE A CA 1
ATOM 814 C C . PHE A 1 108 ? 16.681 0.145 -13.068 1.00 94.81 108 PHE A C 1
ATOM 816 O O . PHE A 1 108 ? 16.421 1.339 -12.884 1.00 94.81 108 PHE A O 1
ATOM 823 N N . PRO A 1 109 ? 16.467 -0.451 -14.254 1.00 93.94 109 PRO A N 1
ATOM 824 C CA . PRO A 1 109 ? 15.929 0.274 -15.391 1.00 93.94 109 PRO A CA 1
ATOM 825 C C . PRO A 1 109 ? 14.512 0.795 -15.087 1.00 93.94 109 PRO A C 1
ATOM 827 O O . PRO A 1 109 ? 13.785 0.179 -14.301 1.00 93.94 109 PRO A O 1
ATOM 830 N N . PRO A 1 110 ? 14.071 1.883 -15.748 1.00 93.00 110 PRO A N 1
ATOM 831 C CA . PRO A 1 110 ? 12.785 2.538 -15.491 1.00 93.00 110 PRO A CA 1
ATOM 832 C C . PRO A 1 110 ? 11.575 1.600 -15.399 1.00 93.00 110 PRO A C 1
ATOM 834 O O . PRO A 1 110 ? 10.756 1.733 -14.494 1.00 93.00 110 PRO A O 1
ATOM 837 N N . VAL A 1 111 ? 11.480 0.617 -16.302 1.00 94.19 111 VAL A N 1
ATOM 838 C CA . VAL A 1 111 ? 10.376 -0.359 -16.318 1.00 94.19 111 VAL A CA 1
ATOM 839 C C . VAL A 1 111 ? 10.412 -1.262 -15.083 1.00 94.19 111 VAL A C 1
ATOM 841 O O . VAL A 1 111 ? 9.382 -1.477 -14.447 1.00 94.19 111 VAL A O 1
ATOM 844 N N . ALA A 1 112 ? 11.594 -1.744 -14.692 1.00 96.06 112 ALA A N 1
ATOM 845 C CA . ALA A 1 112 ? 11.759 -2.568 -13.497 1.00 96.06 112 ALA A CA 1
ATOM 846 C C . ALA A 1 112 ? 11.474 -1.769 -12.217 1.00 96.06 112 ALA A C 1
ATOM 848 O O . ALA A 1 112 ? 10.870 -2.298 -11.286 1.00 96.06 112 ALA A O 1
ATOM 849 N N . ALA A 1 113 ? 11.855 -0.491 -12.176 1.00 95.50 113 ALA A N 1
ATOM 850 C CA . ALA A 1 113 ? 11.530 0.410 -11.074 1.00 95.50 113 ALA A CA 1
ATOM 851 C C . ALA A 1 113 ? 10.009 0.670 -10.980 1.00 95.50 113 ALA A C 1
ATOM 853 O O . ALA A 1 113 ? 9.443 0.632 -9.888 1.00 95.50 113 ALA A O 1
ATOM 854 N N . GLY A 1 114 ? 9.333 0.843 -12.123 1.00 95.31 114 GLY A N 1
ATOM 855 C CA . GLY A 1 114 ? 7.873 0.957 -12.215 1.00 95.31 114 GLY A CA 1
ATOM 856 C C . GLY A 1 114 ? 7.132 -0.291 -11.716 1.00 95.31 114 GLY A C 1
ATOM 857 O O . GLY A 1 114 ? 6.195 -0.195 -10.924 1.00 95.31 114 GLY A O 1
ATOM 858 N N . LEU A 1 115 ? 7.588 -1.479 -12.114 1.00 96.75 115 LEU A N 1
ATOM 859 C CA . LEU A 1 115 ? 7.019 -2.742 -11.633 1.00 96.75 115 LEU A CA 1
ATOM 860 C C . LEU A 1 115 ? 7.293 -2.969 -10.145 1.00 96.75 115 LEU A C 1
ATOM 862 O O . LEU A 1 115 ? 6.424 -3.468 -9.436 1.00 96.75 115 LEU A O 1
ATOM 866 N N . LEU A 1 116 ? 8.467 -2.563 -9.656 1.00 97.19 116 LEU A N 1
ATOM 867 C CA . LEU A 1 116 ? 8.824 -2.645 -8.241 1.00 97.19 116 LEU A CA 1
ATOM 868 C C . LEU A 1 116 ? 7.886 -1.795 -7.383 1.00 97.19 116 LEU A C 1
ATOM 870 O O . LEU A 1 116 ? 7.359 -2.288 -6.386 1.00 97.19 116 LEU A O 1
ATOM 874 N N . VAL A 1 117 ? 7.663 -0.533 -7.763 1.00 95.56 117 VAL A N 1
ATOM 875 C CA . VAL A 1 117 ? 6.772 0.349 -6.999 1.00 95.56 117 VAL A CA 1
ATOM 876 C C . VAL A 1 117 ? 5.332 -0.150 -7.025 1.00 95.56 117 VAL A C 1
ATOM 878 O O . VAL A 1 117 ? 4.695 -0.165 -5.976 1.00 95.56 117 VAL A O 1
ATOM 881 N N . GLY A 1 118 ? 4.851 -0.649 -8.170 1.00 94.44 118 GLY A N 1
ATOM 882 C CA . GLY A 1 118 ? 3.528 -1.268 -8.273 1.00 94.44 118 GLY A CA 1
ATOM 883 C C . GLY A 1 118 ? 3.396 -2.518 -7.399 1.00 94.44 118 GLY A C 1
ATOM 884 O O . GLY A 1 118 ? 2.420 -2.657 -6.662 1.00 94.44 118 GLY A O 1
ATOM 885 N N . TYR A 1 119 ? 4.409 -3.390 -7.411 1.00 95.62 119 TYR A N 1
ATOM 886 C CA . TYR A 1 119 ? 4.441 -4.596 -6.585 1.00 95.62 119 TYR A CA 1
ATOM 887 C C . TYR A 1 119 ? 4.388 -4.268 -5.090 1.00 95.62 119 TYR A C 1
ATOM 889 O O . TYR A 1 119 ? 3.579 -4.831 -4.357 1.00 95.6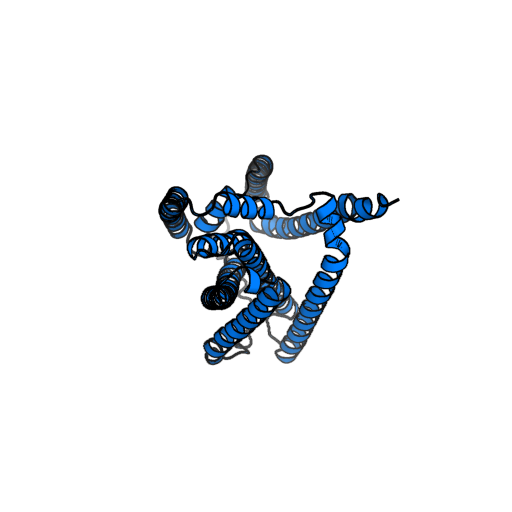2 119 TYR A O 1
ATOM 897 N N . VAL A 1 120 ? 5.211 -3.320 -4.638 1.00 95.12 120 VAL A N 1
ATOM 898 C CA . VAL A 1 120 ? 5.268 -2.902 -3.230 1.00 95.12 120 VAL A CA 1
ATOM 899 C C . VAL A 1 120 ? 4.002 -2.145 -2.810 1.00 95.12 120 VAL A C 1
ATOM 901 O O . VAL A 1 120 ? 3.529 -2.322 -1.687 1.00 95.12 120 VAL A O 1
ATOM 904 N N . ALA A 1 121 ? 3.419 -1.332 -3.693 1.00 91.69 121 ALA A N 1
ATOM 905 C CA . ALA A 1 121 ? 2.176 -0.613 -3.414 1.00 91.69 121 ALA A CA 1
ATOM 906 C C . ALA A 1 121 ? 0.982 -1.557 -3.185 1.00 91.69 121 ALA A C 1
ATOM 908 O O . ALA A 1 121 ? 0.072 -1.207 -2.434 1.00 91.69 121 ALA A O 1
ATOM 909 N N . ALA A 1 122 ? 1.003 -2.761 -3.767 1.00 90.25 122 ALA A N 1
ATOM 910 C CA . ALA A 1 122 ? -0.043 -3.768 -3.597 1.00 90.25 122 ALA A CA 1
ATOM 911 C C . ALA A 1 122 ? 0.010 -4.523 -2.248 1.00 90.25 122 ALA A C 1
ATOM 913 O O . ALA A 1 122 ? -0.911 -5.282 -1.940 1.00 90.25 122 ALA A O 1
ATOM 914 N N . THR A 1 123 ? 1.062 -4.349 -1.433 1.00 91.00 123 THR A N 1
ATOM 915 C CA . THR A 1 123 ? 1.239 -5.138 -0.196 1.00 91.00 123 THR A CA 1
ATOM 916 C C . THR A 1 123 ? 0.718 -4.431 1.050 1.00 91.00 123 THR A C 1
ATOM 918 O O . THR A 1 123 ? -0.178 -4.940 1.722 1.00 91.00 123 THR A O 1
ATOM 921 N N . GLY A 1 124 ? 1.263 -3.252 1.357 1.00 86.19 124 GLY A N 1
ATOM 922 C CA . GLY A 1 124 ? 0.994 -2.511 2.590 1.00 86.19 124 GLY A CA 1
ATOM 923 C C . GLY A 1 124 ? -0.494 -2.302 2.883 1.00 86.19 124 GLY A C 1
ATOM 924 O O . GLY A 1 124 ? -0.946 -2.771 3.929 1.00 86.19 124 GLY A O 1
ATOM 925 N N . PRO A 1 125 ? -1.253 -1.631 1.993 1.00 86.69 125 PRO A N 1
ATOM 926 C CA . PRO A 1 125 ? -2.678 -1.356 2.194 1.00 86.69 125 PRO A CA 1
ATOM 927 C C . PRO A 1 125 ? -3.480 -2.600 2.569 1.00 86.69 125 PRO A C 1
ATOM 929 O O . PRO A 1 125 ? -4.145 -2.610 3.597 1.00 86.69 125 PRO A O 1
ATOM 932 N N . THR A 1 126 ? -3.302 -3.685 1.813 1.00 85.62 126 THR A N 1
ATOM 933 C CA . THR A 1 126 ? -3.990 -4.961 2.031 1.00 85.62 126 THR A CA 1
ATOM 934 C C . THR A 1 126 ? -3.767 -5.493 3.448 1.00 85.62 126 THR A C 1
ATOM 936 O O . THR A 1 126 ? -4.684 -5.993 4.088 1.00 85.62 126 THR A O 1
ATOM 939 N N . PHE A 1 127 ? -2.553 -5.363 3.991 1.00 86.56 127 PHE A N 1
ATOM 940 C CA . PHE A 1 127 ? -2.273 -5.793 5.362 1.00 86.56 127 PHE A CA 1
ATOM 941 C C . PHE A 1 127 ? -2.901 -4.882 6.424 1.00 86.56 127 PHE A C 1
ATOM 943 O O . PHE A 1 127 ? -3.327 -5.372 7.473 1.00 86.56 127 PHE A O 1
ATOM 950 N N . ALA A 1 128 ? -2.956 -3.571 6.174 1.00 87.00 128 ALA A N 1
ATOM 951 C CA . ALA A 1 128 ? -3.649 -2.637 7.058 1.00 87.00 128 ALA A CA 1
ATOM 952 C C . ALA A 1 128 ? -5.157 -2.931 7.105 1.00 87.00 128 ALA A C 1
ATOM 954 O O . ALA A 1 128 ? -5.712 -3.005 8.203 1.00 87.00 128 ALA A O 1
ATOM 955 N N . ASP A 1 129 ? -5.775 -3.175 5.948 1.00 85.12 129 ASP A N 1
ATOM 956 C CA . ASP A 1 129 ? -7.204 -3.480 5.817 1.00 85.12 129 ASP A CA 1
ATOM 957 C C . ASP A 1 129 ? -7.567 -4.772 6.556 1.00 85.12 129 ASP A C 1
ATOM 959 O O . ASP A 1 129 ? -8.371 -4.730 7.487 1.00 85.12 129 ASP A O 1
ATOM 963 N N . ILE A 1 130 ? -6.833 -5.866 6.312 1.00 85.19 130 ILE A N 1
ATOM 964 C CA . ILE A 1 130 ? -6.996 -7.123 7.067 1.00 85.19 130 ILE A CA 1
ATOM 965 C C . ILE A 1 130 ? -6.887 -6.877 8.583 1.00 85.19 130 ILE A C 1
ATOM 967 O O . ILE A 1 130 ? -7.608 -7.481 9.384 1.00 85.19 130 ILE A O 1
ATOM 971 N N . GLY A 1 131 ? -5.983 -5.988 9.006 1.00 85.56 131 GLY A N 1
ATOM 972 C CA . GLY A 1 131 ? -5.846 -5.585 10.403 1.00 85.56 131 GLY A CA 1
ATOM 973 C C . GLY A 1 131 ? -7.100 -4.902 10.959 1.00 85.56 131 GLY A C 1
ATOM 974 O O . GLY A 1 131 ? -7.528 -5.221 12.076 1.00 85.56 131 GLY A O 1
ATOM 975 N N . TYR A 1 132 ? -7.705 -3.991 10.195 1.00 85.12 132 TYR A N 1
ATOM 976 C CA . TYR A 1 132 ? -8.958 -3.329 10.560 1.00 85.12 132 TYR A CA 1
ATOM 977 C C . TYR A 1 132 ? -10.138 -4.292 10.572 1.00 85.12 132 TYR A C 1
ATOM 979 O O . TYR A 1 132 ? -10.933 -4.249 11.518 1.00 85.12 132 TYR A O 1
ATOM 987 N N . ASP A 1 133 ? -10.224 -5.200 9.606 1.00 88.00 133 ASP A N 1
ATOM 988 C CA . ASP A 1 133 ? -11.304 -6.176 9.535 1.00 88.00 133 ASP A CA 1
ATOM 989 C C . ASP A 1 133 ? -11.233 -7.135 10.714 1.00 88.00 133 ASP A C 1
ATOM 991 O O . ASP A 1 133 ? -12.199 -7.257 11.475 1.00 88.00 133 ASP A O 1
ATOM 995 N N . LEU A 1 134 ? -10.073 -7.745 10.969 1.00 89.00 134 LEU A N 1
ATOM 996 C CA . LEU A 1 134 ? -9.884 -8.629 12.123 1.00 89.00 134 LEU A CA 1
ATOM 997 C C . LEU A 1 134 ? -10.203 -7.919 13.445 1.00 89.00 134 LEU A C 1
ATOM 999 O O . LEU A 1 134 ? -10.857 -8.509 14.310 1.00 89.00 134 LEU A O 1
ATOM 1003 N N . LYS A 1 135 ? -9.805 -6.649 13.594 1.00 88.00 135 LYS A N 1
ATOM 1004 C CA . LYS A 1 135 ? -10.124 -5.841 14.782 1.00 88.00 135 LYS A CA 1
ATOM 1005 C C . LYS A 1 135 ? -11.621 -5.560 14.903 1.00 88.00 135 LYS A C 1
ATOM 1007 O O . LYS A 1 135 ? -12.172 -5.686 15.996 1.00 88.00 135 LYS A O 1
ATOM 1012 N N . THR A 1 136 ? -12.281 -5.205 13.807 1.00 89.50 136 THR A N 1
ATOM 1013 C CA . THR A 1 136 ? -13.730 -4.963 13.765 1.00 89.50 136 THR A CA 1
ATOM 1014 C C . THR A 1 136 ? -14.487 -6.227 14.149 1.00 89.50 136 THR A C 1
ATOM 1016 O O . THR A 1 136 ? -15.333 -6.204 15.041 1.00 89.50 136 THR A O 1
ATOM 1019 N N . GLY A 1 137 ? -14.109 -7.360 13.559 1.00 91.75 137 GLY A N 1
ATOM 1020 C CA . GLY A 1 137 ? -14.654 -8.665 13.905 1.00 91.75 137 GLY A CA 1
ATOM 1021 C C . GLY A 1 137 ? -14.453 -9.011 15.381 1.00 91.75 137 GLY A C 1
ATOM 1022 O O . GLY A 1 137 ? -15.396 -9.450 16.032 1.00 91.75 137 GLY A O 1
ATOM 1023 N N . TRP A 1 138 ? -13.261 -8.771 15.931 1.00 90.69 138 TRP A N 1
ATOM 1024 C CA . TRP A 1 138 ? -12.968 -9.006 17.348 1.00 90.69 138 TRP A CA 1
ATOM 1025 C C . TRP A 1 138 ? -13.857 -8.169 18.281 1.00 90.69 138 TRP A C 1
ATOM 1027 O O . TRP A 1 138 ? -14.354 -8.689 19.280 1.00 90.69 138 TRP A O 1
ATOM 1037 N N . ILE A 1 139 ? -14.112 -6.899 17.943 1.00 90.81 139 ILE A N 1
ATOM 1038 C CA . ILE A 1 139 ? -15.038 -6.032 18.691 1.00 90.81 139 ILE A CA 1
ATOM 1039 C C . ILE A 1 139 ? -16.464 -6.595 18.627 1.00 90.81 139 ILE A C 1
ATOM 1041 O O . ILE A 1 139 ? -17.098 -6.782 19.667 1.00 90.81 139 ILE A O 1
ATOM 1045 N N . LEU A 1 140 ? -16.953 -6.916 17.425 1.00 91.50 140 LEU A N 1
ATOM 1046 C CA . LEU A 1 140 ? -18.317 -7.415 17.208 1.00 91.50 140 LEU A CA 1
ATOM 1047 C C . LEU A 1 140 ? -18.570 -8.777 17.868 1.00 91.50 140 LEU A C 1
ATOM 1049 O O . LEU A 1 140 ? -19.684 -9.051 18.307 1.00 91.50 140 LEU A O 1
ATOM 1053 N N . ARG A 1 141 ? -17.538 -9.619 17.986 1.00 93.38 141 ARG A N 1
ATOM 1054 C CA . ARG A 1 141 ? -17.608 -10.929 18.654 1.00 93.38 141 ARG A CA 1
ATOM 1055 C C . ARG A 1 141 ? -17.364 -10.861 20.164 1.00 93.38 141 ARG A C 1
ATOM 1057 O O . ARG A 1 141 ? -17.195 -11.888 20.816 1.00 93.38 141 ARG A O 1
ATOM 1064 N N . GLY A 1 142 ? -17.353 -9.661 20.742 1.00 90.94 142 GLY A N 1
ATOM 1065 C CA . GLY A 1 142 ? -17.281 -9.482 22.188 1.00 90.94 142 GLY A CA 1
ATOM 1066 C C . GLY A 1 142 ? -15.874 -9.628 22.756 1.00 90.94 142 GLY A C 1
ATOM 1067 O O . GLY A 1 142 ? -15.718 -10.153 23.854 1.00 90.94 142 GLY A O 1
ATOM 1068 N N . TYR A 1 143 ? -14.854 -9.141 22.049 1.00 89.44 143 TYR A N 1
ATOM 1069 C CA . TYR A 1 143 ? -13.485 -8.997 22.558 1.00 89.44 143 TYR A CA 1
ATOM 1070 C C . TYR A 1 143 ? -12.783 -10.321 22.913 1.00 89.44 143 TYR A C 1
ATOM 1072 O O . TYR A 1 143 ? -11.893 -10.352 23.763 1.00 89.44 143 TYR A O 1
ATOM 1080 N N . GLY A 1 144 ? -13.138 -11.418 22.236 1.00 85.50 144 GLY A N 1
ATOM 1081 C CA . GLY A 1 144 ? -12.518 -12.731 22.450 1.00 85.50 144 GLY A CA 1
ATOM 1082 C C . GLY A 1 144 ? -12.983 -13.451 23.720 1.00 85.50 144 GLY A C 1
ATOM 1083 O O . GLY A 1 144 ? -12.259 -14.309 24.218 1.00 85.50 144 GLY A O 1
ATOM 1084 N N . ARG A 1 145 ? -14.173 -13.107 24.236 1.00 87.19 145 ARG A N 1
ATOM 1085 C CA . ARG A 1 145 ? -14.830 -13.815 25.353 1.00 87.19 145 ARG A CA 1
ATOM 1086 C C . ARG A 1 145 ? -15.084 -15.293 25.048 1.00 87.19 145 ARG A C 1
ATOM 1088 O O . ARG A 1 145 ? -14.938 -16.125 25.932 1.00 87.19 145 ARG A O 1
ATOM 1095 N N . ASP A 1 146 ? -15.448 -15.599 23.804 1.00 90.44 146 ASP A N 1
ATOM 1096 C CA . ASP A 1 146 ? -15.619 -16.960 23.296 1.00 90.44 146 ASP A CA 1
ATOM 1097 C C . ASP A 1 146 ? -14.532 -17.243 22.250 1.00 90.44 146 ASP A C 1
ATOM 1099 O O . ASP A 1 146 ? -14.525 -16.671 21.156 1.00 90.44 146 ASP A O 1
ATOM 1103 N N . VAL A 1 147 ? -13.584 -18.111 22.611 1.00 88.38 147 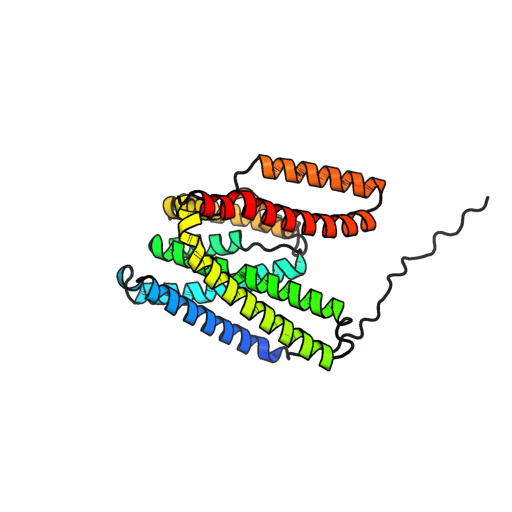VAL A N 1
ATOM 1104 C CA . VAL A 1 147 ? -12.438 -18.460 21.761 1.00 88.38 147 VAL A CA 1
ATOM 1105 C C . VAL A 1 147 ? -12.879 -19.234 20.522 1.00 88.38 147 VAL A C 1
ATOM 1107 O O . VAL A 1 147 ? -12.333 -19.014 19.440 1.00 88.38 147 VAL A O 1
ATOM 1110 N N . GLU A 1 148 ? -13.862 -20.124 20.644 1.00 90.94 148 GLU A N 1
ATOM 1111 C CA . GLU A 1 148 ? -14.314 -20.936 19.518 1.00 90.94 148 GLU A CA 1
ATOM 1112 C C . GLU A 1 148 ? -15.042 -20.065 18.490 1.00 90.94 148 GLU A C 1
ATOM 1114 O O . GLU A 1 148 ? -14.750 -20.130 17.288 1.00 90.94 148 GLU A O 1
ATOM 1119 N N . PHE A 1 149 ? -15.930 -19.189 18.962 1.00 92.25 149 PHE A N 1
ATOM 1120 C CA . PHE A 1 149 ? -16.607 -18.224 18.105 1.00 92.25 149 PHE A CA 1
ATOM 1121 C C . PHE A 1 149 ? -15.622 -17.244 17.452 1.00 92.25 149 PHE A C 1
ATOM 1123 O O . PHE A 1 149 ? -15.735 -16.960 16.256 1.00 92.25 149 PHE A O 1
ATOM 1130 N N . GLU A 1 150 ? -14.606 -16.785 18.189 1.00 91.62 150 GLU A N 1
ATOM 1131 C CA . GLU A 1 150 ? -13.558 -15.911 17.656 1.00 91.62 150 GLU A CA 1
ATOM 1132 C C . GLU A 1 150 ? -12.744 -16.596 16.547 1.00 91.62 150 GLU A C 1
ATOM 1134 O O . GLU A 1 150 ? -12.526 -16.003 15.488 1.00 91.62 150 GLU A O 1
ATOM 1139 N N . LEU A 1 151 ? -12.328 -17.851 16.741 1.00 91.38 151 LEU A N 1
ATOM 1140 C CA . LEU A 1 151 ? -11.569 -18.603 15.736 1.00 91.38 151 LEU A CA 1
ATOM 1141 C C . LEU A 1 151 ? -12.395 -18.872 14.472 1.00 91.38 151 LEU A C 1
ATOM 1143 O O . LEU A 1 151 ? -11.895 -18.678 13.358 1.00 91.38 151 LEU A O 1
ATOM 1147 N N . ARG A 1 152 ? -13.669 -19.260 14.624 1.00 94.00 152 ARG A N 1
ATOM 1148 C CA . ARG A 1 152 ? -14.591 -19.418 13.486 1.00 94.00 152 ARG A CA 1
ATOM 1149 C C . ARG A 1 152 ? -14.787 -18.091 12.750 1.00 94.00 152 ARG A C 1
ATOM 1151 O O . ARG A 1 152 ? -14.718 -18.067 11.522 1.00 94.00 152 ARG A O 1
ATOM 1158 N N . GLY A 1 153 ? -14.965 -16.991 13.482 1.00 93.75 153 GLY A N 1
ATOM 1159 C CA . GLY A 1 153 ? -15.122 -15.648 12.923 1.00 93.75 153 GLY A CA 1
ATOM 1160 C C . GLY A 1 153 ? -13.908 -15.195 12.113 1.00 93.75 153 GLY A C 1
ATOM 1161 O O . GLY A 1 153 ? -14.058 -14.797 10.960 1.00 93.75 153 GLY A O 1
ATOM 1162 N N . ARG A 1 154 ? -12.694 -15.335 12.661 1.00 93.44 154 ARG A N 1
ATOM 1163 C CA . ARG A 1 154 ? -11.445 -15.021 11.939 1.00 93.44 154 ARG A CA 1
ATOM 1164 C C . ARG A 1 154 ? -11.295 -15.828 10.655 1.00 93.44 154 ARG A C 1
ATOM 1166 O O . ARG A 1 154 ? -10.847 -15.286 9.649 1.00 93.44 154 ARG A O 1
ATOM 1173 N N . ARG A 1 155 ? -11.688 -17.108 10.669 1.00 93.00 155 ARG A N 1
ATOM 1174 C CA . ARG A 1 155 ? -11.667 -17.957 9.469 1.00 93.00 155 ARG A CA 1
ATOM 1175 C C . ARG A 1 155 ? -12.604 -17.422 8.387 1.00 93.00 155 ARG A C 1
ATOM 1177 O O . ARG A 1 155 ? -12.203 -17.386 7.230 1.00 93.00 155 ARG A O 1
ATOM 1184 N N . GLN A 1 156 ? -13.813 -16.992 8.749 1.00 94.19 156 GLN A N 1
ATOM 1185 C CA . GLN A 1 156 ? -14.748 -16.399 7.786 1.00 94.19 156 GLN A CA 1
ATOM 1186 C C . GLN A 1 156 ? -14.234 -15.071 7.228 1.00 94.19 156 GLN A C 1
ATOM 1188 O O . GLN A 1 156 ? -14.320 -14.855 6.025 1.00 94.19 156 GLN A O 1
ATOM 1193 N N . GLN A 1 157 ? -13.634 -14.224 8.070 1.00 93.19 157 GLN A N 1
ATOM 1194 C CA . GLN A 1 157 ? -13.009 -12.980 7.610 1.00 93.19 157 GLN A CA 1
ATOM 1195 C C . GLN A 1 157 ? -11.881 -13.264 6.623 1.00 93.19 157 GLN A C 1
ATOM 1197 O O . GLN A 1 157 ? -11.890 -12.725 5.531 1.00 93.19 157 GLN A O 1
ATOM 1202 N N . TYR A 1 158 ? -10.982 -14.198 6.940 1.00 91.19 158 TYR A N 1
ATOM 1203 C CA . TYR A 1 158 ? -9.929 -14.607 6.012 1.00 91.19 158 TYR A CA 1
ATOM 1204 C C . TYR A 1 158 ? -10.481 -15.077 4.654 1.00 91.19 158 TYR A C 1
ATOM 1206 O O . TYR A 1 158 ? -9.954 -14.697 3.614 1.00 91.19 158 TYR A O 1
ATOM 1214 N N . ILE A 1 159 ? -11.552 -15.877 4.648 1.00 92.81 159 ILE A N 1
ATOM 1215 C CA . ILE A 1 159 ? -12.190 -16.331 3.403 1.00 92.81 159 ILE A CA 1
ATOM 1216 C C . ILE A 1 159 ? -12.793 -15.144 2.637 1.00 92.81 159 ILE A C 1
ATOM 1218 O O . ILE A 1 159 ? -12.614 -15.064 1.424 1.00 92.81 159 ILE A O 1
ATOM 1222 N N . ALA A 1 160 ? -13.465 -14.217 3.326 1.00 91.88 160 ALA A N 1
ATOM 1223 C CA . ALA A 1 160 ? -14.008 -12.998 2.726 1.00 91.88 160 ALA A CA 1
ATOM 1224 C C . ALA A 1 160 ? -12.917 -12.141 2.070 1.00 91.88 160 ALA A C 1
ATOM 1226 O O . ALA A 1 160 ? -13.081 -11.746 0.918 1.00 91.88 160 ALA A O 1
ATOM 1227 N N . GLU A 1 161 ? -11.780 -11.960 2.743 1.00 89.75 161 GLU A N 1
ATOM 1228 C CA . GLU A 1 161 ? -10.616 -11.248 2.203 1.00 89.75 161 GLU A CA 1
ATOM 1229 C C . GLU A 1 161 ? -10.073 -11.915 0.937 1.00 89.75 161 GLU A C 1
ATOM 1231 O O . GLU A 1 161 ? -9.877 -11.260 -0.087 1.00 89.75 161 GLU A O 1
ATOM 1236 N N . VAL A 1 162 ? -9.884 -13.240 0.958 1.00 90.19 162 VAL A N 1
ATOM 1237 C CA . VAL A 1 162 ? -9.408 -13.977 -0.224 1.00 90.19 162 VAL A CA 1
ATOM 1238 C C . VAL A 1 162 ? -10.390 -13.841 -1.391 1.00 90.19 162 VAL A C 1
ATOM 1240 O O . VAL A 1 162 ? -9.963 -13.610 -2.522 1.00 90.19 162 VAL A O 1
ATOM 1243 N N . MET A 1 163 ? -11.699 -13.935 -1.139 1.00 92.69 163 MET A N 1
ATOM 1244 C CA . MET A 1 163 ? -12.715 -13.713 -2.173 1.00 92.69 163 MET A CA 1
ATOM 1245 C C . MET A 1 163 ? -12.671 -12.278 -2.711 1.00 92.69 163 MET A C 1
ATOM 1247 O O . MET A 1 163 ? -12.724 -12.090 -3.926 1.00 92.69 163 MET A O 1
ATOM 1251 N N . GLY A 1 164 ? -12.530 -11.282 -1.834 1.00 89.50 164 GLY A N 1
ATOM 1252 C CA . GLY A 1 164 ? -12.405 -9.873 -2.206 1.00 89.50 164 GLY A CA 1
ATOM 1253 C C . GLY A 1 164 ? -11.201 -9.618 -3.111 1.00 89.50 164 GLY A C 1
ATOM 1254 O O . GLY A 1 164 ? -11.349 -8.987 -4.157 1.00 89.50 164 GLY A O 1
ATOM 1255 N N . ILE A 1 165 ? -10.040 -10.188 -2.776 1.00 87.69 165 ILE A N 1
ATOM 1256 C CA . ILE A 1 165 ? -8.826 -10.117 -3.603 1.00 87.69 165 ILE A CA 1
ATOM 1257 C C . ILE A 1 165 ? -9.074 -10.730 -4.987 1.00 87.69 165 ILE A C 1
ATOM 1259 O O . ILE A 1 165 ? -8.754 -10.108 -5.999 1.00 87.69 165 ILE A O 1
ATOM 1263 N N . LEU A 1 166 ? -9.666 -11.928 -5.054 1.00 91.81 166 LEU A N 1
ATOM 1264 C CA . LEU A 1 166 ? -9.944 -12.601 -6.328 1.00 91.81 166 LEU A CA 1
ATOM 1265 C C . LEU A 1 166 ? -10.900 -11.787 -7.207 1.00 91.81 166 LEU A C 1
ATOM 1267 O O . LEU A 1 166 ? -10.623 -11.580 -8.390 1.00 91.81 166 LEU A O 1
ATOM 1271 N N . ILE A 1 167 ? -11.994 -11.286 -6.629 1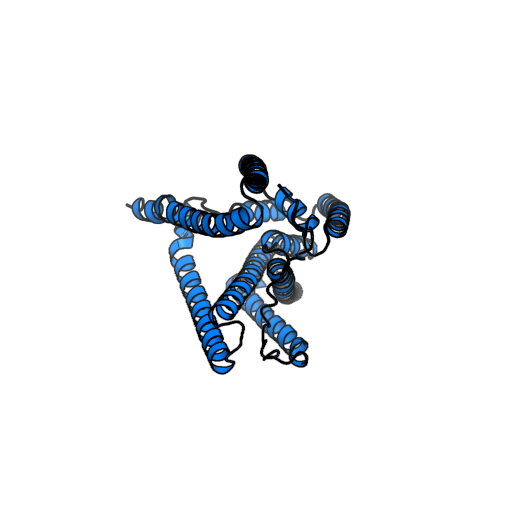.00 93.31 167 ILE A N 1
ATOM 1272 C CA . ILE A 1 167 ? -12.949 -10.423 -7.332 1.00 93.31 167 ILE A CA 1
ATOM 1273 C C . ILE A 1 167 ? -12.249 -9.145 -7.802 1.00 93.31 167 ILE A C 1
ATOM 1275 O O . ILE A 1 167 ? -12.407 -8.757 -8.957 1.00 93.31 167 ILE A O 1
ATOM 1279 N N . GLY A 1 168 ? -11.432 -8.521 -6.950 1.00 90.06 168 GLY A N 1
ATOM 1280 C CA . GLY A 1 168 ? -10.661 -7.327 -7.288 1.00 90.06 168 GLY A CA 1
ATOM 1281 C C . GLY A 1 168 ? -9.735 -7.540 -8.487 1.00 90.06 168 GLY A C 1
ATOM 1282 O O . GLY A 1 168 ? -9.740 -6.725 -9.408 1.00 90.06 168 GLY A O 1
ATOM 1283 N N . ILE A 1 169 ? -9.006 -8.661 -8.527 1.00 90.00 169 ILE A N 1
ATOM 1284 C CA . ILE A 1 169 ? -8.140 -9.030 -9.660 1.00 90.00 169 ILE A CA 1
ATOM 1285 C C . ILE A 1 169 ? -8.960 -9.193 -10.943 1.00 90.00 169 ILE A C 1
ATOM 1287 O O . ILE A 1 169 ? -8.587 -8.644 -11.980 1.00 90.00 169 ILE A O 1
ATOM 1291 N N . VAL A 1 170 ? -10.086 -9.911 -10.884 1.00 93.50 170 VAL A N 1
ATOM 1292 C CA . VAL A 1 170 ? -10.963 -10.122 -12.048 1.00 93.50 170 VAL A CA 1
ATOM 1293 C C . VAL A 1 170 ? -11.517 -8.792 -12.559 1.00 93.50 170 VAL A C 1
ATOM 1295 O O . VAL A 1 170 ? -11.453 -8.512 -13.756 1.00 93.50 170 VAL A O 1
ATOM 1298 N N . MET A 1 171 ? -12.006 -7.938 -11.661 1.00 90.44 171 MET A N 1
ATOM 1299 C CA . MET A 1 171 ? -12.535 -6.623 -12.020 1.00 90.44 171 MET A CA 1
ATOM 1300 C C . MET A 1 171 ? -11.445 -5.728 -12.620 1.00 90.44 171 MET A C 1
ATOM 1302 O O . MET A 1 171 ? -11.671 -5.111 -13.660 1.00 90.44 171 MET A O 1
ATOM 1306 N N . ALA A 1 172 ? -10.245 -5.698 -12.036 1.00 88.94 172 ALA A N 1
ATOM 1307 C CA . ALA A 1 172 ? -9.116 -4.964 -12.601 1.00 88.94 172 ALA A CA 1
ATOM 1308 C C . ALA A 1 172 ? -8.761 -5.479 -14.007 1.00 88.94 172 ALA A C 1
ATOM 1310 O O . ALA A 1 172 ? -8.614 -4.683 -14.935 1.00 88.94 172 ALA A O 1
ATOM 1311 N N . ALA A 1 173 ? -8.710 -6.799 -14.208 1.00 90.00 173 ALA A N 1
ATOM 1312 C CA . ALA A 1 173 ? -8.443 -7.392 -15.516 1.00 90.00 173 ALA A CA 1
ATOM 1313 C C . ALA A 1 173 ? -9.491 -6.984 -16.567 1.00 90.00 173 ALA A C 1
ATOM 1315 O O . ALA A 1 173 ? -9.120 -6.642 -17.689 1.00 90.00 173 ALA A O 1
ATOM 1316 N N . ILE A 1 174 ? -10.775 -6.938 -16.200 1.00 89.19 174 ILE A N 1
ATOM 1317 C CA . ILE A 1 174 ? -11.867 -6.544 -17.105 1.00 89.19 174 ILE A CA 1
ATOM 1318 C C . ILE A 1 174 ? -11.826 -5.041 -17.426 1.00 89.19 174 ILE A C 1
ATOM 1320 O O . ILE A 1 174 ? -11.997 -4.655 -18.583 1.00 89.19 174 ILE A O 1
ATOM 1324 N N . PHE A 1 175 ? -11.607 -4.183 -16.425 1.00 86.75 175 PHE A N 1
ATOM 1325 C CA . PHE A 1 175 ? -11.821 -2.736 -16.560 1.00 86.75 175 PHE A CA 1
ATOM 1326 C C . PHE A 1 175 ? -10.549 -1.902 -16.779 1.00 86.75 175 PHE A C 1
ATOM 1328 O O . PHE A 1 175 ? -10.677 -0.733 -17.144 1.00 86.75 175 PHE A O 1
ATOM 1335 N N . HIS A 1 176 ? -9.334 -2.444 -16.618 1.00 87.75 176 HIS A N 1
ATOM 1336 C CA . HIS A 1 176 ? -8.104 -1.633 -16.690 1.00 87.75 176 HIS A CA 1
ATOM 1337 C C . HIS A 1 176 ? -7.957 -0.854 -18.007 1.00 87.75 176 HIS A C 1
ATOM 1339 O O . HIS A 1 176 ? -7.645 0.335 -17.980 1.00 87.75 176 HIS A O 1
ATOM 1345 N N . GLN A 1 177 ? -8.239 -1.480 -19.159 1.00 86.94 177 GLN A N 1
ATOM 1346 C CA . GLN A 1 177 ? -8.116 -0.811 -20.462 1.00 86.94 177 GLN A CA 1
ATOM 1347 C C . GLN A 1 177 ? -9.044 0.397 -20.571 1.00 86.94 177 GLN A C 1
ATOM 1349 O O . GLN A 1 177 ? -8.673 1.407 -21.162 1.00 86.94 177 GLN A O 1
ATOM 1354 N N . LEU A 1 178 ? -10.237 0.301 -19.981 1.00 84.94 178 LEU A N 1
ATOM 1355 C CA . LEU A 1 178 ? -11.219 1.376 -19.994 1.00 84.94 178 LEU A CA 1
ATOM 1356 C C . LEU A 1 178 ? -10.716 2.599 -19.223 1.00 84.94 178 LEU A C 1
ATOM 1358 O O . LEU A 1 178 ? -10.848 3.723 -19.702 1.00 84.94 178 LEU A O 1
ATOM 1362 N N . TYR A 1 179 ? -10.113 2.370 -18.057 1.00 85.88 179 TYR A N 1
ATOM 1363 C CA . TYR A 1 179 ? -9.518 3.431 -17.247 1.00 85.88 179 TYR A CA 1
ATOM 1364 C C . TYR A 1 179 ? -8.323 4.063 -17.964 1.00 85.88 179 TYR A C 1
ATOM 1366 O O . TYR A 1 179 ? -8.235 5.287 -18.061 1.00 85.88 179 TYR A O 1
ATOM 1374 N N . PHE A 1 180 ? -7.433 3.241 -18.525 1.00 89.31 180 PHE A N 1
ATOM 1375 C CA . PHE A 1 180 ? -6.231 3.726 -19.206 1.00 89.31 180 PHE A CA 1
ATOM 1376 C C . PHE A 1 180 ? -6.557 4.521 -20.473 1.00 89.31 180 PHE A C 1
ATOM 1378 O O . PHE A 1 180 ? -5.948 5.561 -20.709 1.00 89.31 180 PHE A O 1
ATOM 1385 N N . ALA A 1 181 ? -7.555 4.095 -21.253 1.00 87.75 181 ALA A N 1
ATOM 1386 C CA . ALA A 1 181 ? -7.989 4.805 -22.458 1.00 87.75 181 ALA A CA 1
ATOM 1387 C C . ALA A 1 181 ? -8.558 6.208 -22.173 1.00 87.75 181 ALA A C 1
ATOM 1389 O O . ALA A 1 181 ? -8.619 7.037 -23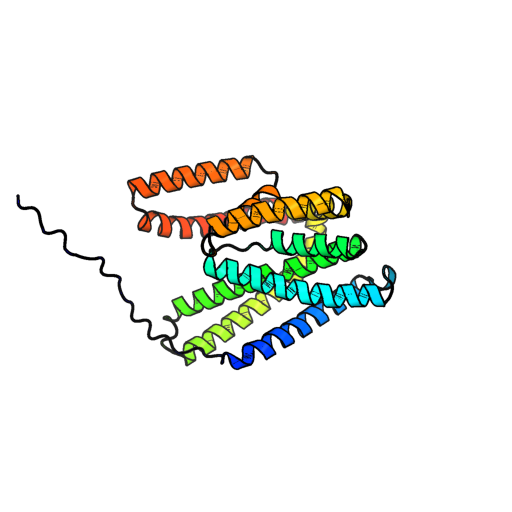.077 1.00 87.75 181 ALA A O 1
ATOM 1390 N N . GLN A 1 182 ? -8.972 6.477 -20.932 1.00 84.81 182 GLN A N 1
ATOM 1391 C CA . GLN A 1 182 ? -9.556 7.753 -20.505 1.00 84.81 182 GLN A CA 1
ATOM 1392 C C . GLN A 1 182 ? -8.615 8.581 -19.621 1.00 84.81 182 GLN A C 1
ATOM 1394 O O . GLN A 1 182 ? -9.058 9.544 -19.000 1.00 84.81 182 GLN A O 1
ATOM 1399 N N . ASP A 1 183 ? -7.334 8.207 -19.536 1.00 86.56 183 ASP A N 1
ATOM 1400 C CA . ASP A 1 183 ? -6.341 8.834 -18.648 1.00 86.56 183 ASP A CA 1
ATOM 1401 C C . ASP A 1 183 ? -6.771 8.853 -17.161 1.00 86.56 183 ASP A C 1
ATOM 1403 O O . ASP A 1 183 ? -6.346 9.698 -16.362 1.00 86.56 183 ASP A O 1
ATOM 1407 N N . LEU A 1 184 ? -7.604 7.882 -16.759 1.00 84.81 184 LEU A N 1
ATOM 1408 C CA . LEU A 1 184 ? -8.077 7.705 -15.383 1.00 84.81 184 LEU A CA 1
ATOM 1409 C C . LEU A 1 184 ? -7.035 6.963 -14.540 1.00 84.81 184 LEU A C 1
ATOM 1411 O O . LEU A 1 184 ? -7.308 5.929 -13.930 1.00 84.81 184 LEU A O 1
ATOM 1415 N N . PHE A 1 185 ? -5.823 7.511 -14.505 1.00 85.50 185 PHE A N 1
ATOM 1416 C CA . PHE A 1 185 ? -4.769 7.048 -13.615 1.00 85.50 185 PHE A CA 1
ATOM 1417 C C . PHE A 1 185 ? -4.928 7.664 -12.223 1.00 85.50 185 PHE A C 1
ATOM 1419 O O . PHE A 1 185 ? -5.147 8.884 -12.110 1.00 85.50 185 PHE A O 1
ATOM 1426 N N . PRO A 1 186 ? -4.749 6.865 -11.156 1.00 83.06 186 PRO A N 1
ATOM 1427 C CA . PRO A 1 186 ? -4.508 7.379 -9.819 1.00 83.06 186 PRO A CA 1
ATOM 1428 C C . PRO A 1 186 ? -3.492 8.537 -9.835 1.00 83.06 186 PRO A C 1
ATOM 1430 O O . PRO A 1 186 ? -2.439 8.431 -10.468 1.00 83.06 186 PRO A O 1
ATOM 1433 N N . PRO A 1 187 ? -3.745 9.657 -9.127 1.00 82.69 187 PRO A N 1
ATOM 1434 C CA . PRO A 1 187 ? -2.817 10.793 -9.097 1.00 82.69 187 PRO A CA 1
ATOM 1435 C C . PRO A 1 187 ? -1.392 10.417 -8.672 1.00 82.69 187 PRO A C 1
ATOM 1437 O O . PRO A 1 187 ? -0.428 11.043 -9.108 1.00 82.69 187 PRO A O 1
ATOM 1440 N N . VAL A 1 188 ? -1.271 9.377 -7.844 1.00 84.62 188 VAL A N 1
ATOM 1441 C CA . VAL A 1 188 ? -0.005 8.846 -7.340 1.00 84.62 188 VAL A CA 1
ATOM 1442 C C . VAL A 1 188 ? 0.901 8.300 -8.449 1.00 84.62 188 VAL A C 1
ATOM 1444 O O . VAL A 1 188 ? 2.112 8.511 -8.403 1.00 84.62 188 VAL A O 1
ATOM 1447 N N . ASP A 1 189 ? 0.330 7.707 -9.498 1.00 89.12 189 ASP A N 1
ATOM 1448 C CA . ASP A 1 189 ? 1.095 7.111 -10.599 1.00 89.12 189 ASP A CA 1
ATOM 1449 C C . ASP A 1 189 ? 1.886 8.175 -11.358 1.00 89.12 189 ASP A C 1
ATOM 1451 O O . ASP A 1 189 ? 3.036 7.964 -11.748 1.00 89.12 189 ASP A O 1
ATOM 1455 N N . ARG A 1 190 ? 1.308 9.375 -11.493 1.00 87.88 190 ARG A N 1
ATOM 1456 C CA . ARG A 1 190 ? 1.993 10.524 -12.095 1.00 87.88 190 ARG A CA 1
ATOM 1457 C C . ARG A 1 190 ? 3.211 10.943 -11.269 1.00 87.88 190 ARG A C 1
ATOM 1459 O O . ARG A 1 190 ? 4.216 11.345 -11.854 1.00 87.88 190 ARG A O 1
ATOM 1466 N N . VAL A 1 191 ? 3.156 10.812 -9.940 1.00 86.25 191 VAL A N 1
ATOM 1467 C CA . VAL A 1 191 ? 4.311 11.076 -9.069 1.00 86.25 191 VAL A CA 1
ATOM 1468 C C . VAL A 1 191 ? 5.393 10.026 -9.293 1.00 86.25 191 VAL A C 1
ATOM 1470 O O . VAL A 1 191 ? 6.544 10.399 -9.499 1.00 86.25 191 VAL A O 1
ATOM 1473 N N . TYR A 1 192 ? 5.040 8.739 -9.355 1.00 90.56 192 TYR A N 1
ATOM 1474 C CA . TYR A 1 192 ? 6.009 7.678 -9.651 1.00 90.56 192 TYR A CA 1
ATOM 1475 C C . TYR A 1 192 ? 6.690 7.878 -11.006 1.00 90.56 192 TYR A C 1
ATOM 1477 O O . TYR A 1 192 ? 7.916 7.809 -11.098 1.00 90.56 192 TYR A O 1
ATOM 1485 N N . VAL A 1 193 ? 5.924 8.203 -12.049 1.00 90.62 193 VAL A N 1
ATOM 1486 C CA . VAL A 1 193 ? 6.474 8.501 -13.379 1.00 90.62 193 VAL A CA 1
ATOM 1487 C C . VAL A 1 193 ? 7.392 9.722 -13.335 1.00 90.62 193 VAL A C 1
ATOM 1489 O O . VAL A 1 193 ? 8.471 9.688 -13.926 1.00 90.62 193 VAL A O 1
ATOM 1492 N N . ALA A 1 194 ? 7.000 10.790 -12.636 1.00 87.69 194 ALA A N 1
ATOM 1493 C CA . ALA A 1 194 ? 7.840 11.973 -12.478 1.00 87.69 194 ALA A CA 1
ATOM 1494 C C . ALA A 1 194 ? 9.154 11.638 -11.756 1.00 87.69 194 ALA A C 1
ATOM 1496 O O . ALA A 1 194 ? 10.211 12.076 -12.201 1.00 87.69 194 ALA A O 1
ATOM 1497 N N . THR A 1 195 ? 9.111 10.812 -10.708 1.00 8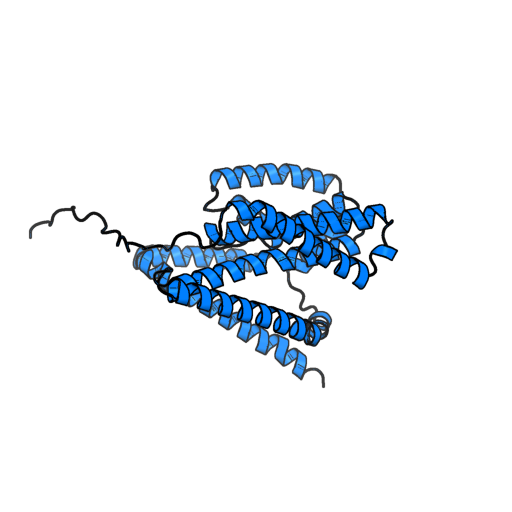7.12 195 THR A N 1
ATOM 1498 C CA . THR A 1 195 ? 10.307 10.337 -9.999 1.00 87.12 195 THR A CA 1
ATOM 1499 C C . THR A 1 195 ? 11.208 9.493 -10.899 1.00 87.12 195 THR A C 1
ATOM 1501 O O . THR A 1 195 ? 12.413 9.724 -10.932 1.00 87.12 195 THR A O 1
ATOM 1504 N N . ILE A 1 196 ? 10.647 8.565 -11.681 1.00 90.94 196 ILE A N 1
ATOM 1505 C CA . ILE A 1 196 ? 11.415 7.745 -12.632 1.00 90.94 196 ILE A CA 1
ATOM 1506 C C . ILE A 1 196 ? 12.082 8.618 -13.699 1.00 90.94 196 ILE A C 1
ATOM 1508 O O . ILE A 1 196 ? 13.259 8.429 -13.990 1.00 90.94 196 ILE A O 1
ATOM 1512 N N . LYS A 1 197 ? 11.350 9.587 -14.263 1.00 87.75 197 LYS A N 1
ATOM 1513 C CA . LYS A 1 197 ? 11.873 10.514 -15.281 1.00 87.75 197 LYS A CA 1
ATOM 1514 C C . LYS A 1 197 ? 12.928 11.463 -14.723 1.00 87.75 197 LYS A C 1
ATOM 1516 O O . LYS A 1 197 ? 13.885 11.771 -15.423 1.00 87.75 197 LYS A O 1
ATOM 1521 N N . ALA A 1 198 ? 12.752 11.919 -13.485 1.00 81.62 198 ALA A N 1
ATOM 1522 C CA . ALA A 1 198 ? 13.760 12.705 -12.784 1.00 81.62 198 ALA A CA 1
ATOM 1523 C C . ALA A 1 198 ? 15.044 11.887 -12.546 1.00 81.62 198 ALA A C 1
ATOM 1525 O O . ALA A 1 198 ? 16.131 12.460 -12.476 1.00 81.62 198 ALA A O 1
ATOM 1526 N N . GLY A 1 199 ? 14.913 10.556 -12.484 1.00 72.25 199 GLY A N 1
ATOM 1527 C CA . GLY A 1 199 ? 16.017 9.611 -12.419 1.00 72.25 199 GLY A CA 1
ATOM 1528 C C . GLY A 1 199 ? 16.875 9.785 -11.169 1.00 72.25 199 GLY A C 1
ATOM 1529 O O . GLY A 1 199 ? 16.481 10.402 -10.177 1.00 72.25 199 GLY A O 1
ATOM 1530 N N . VAL A 1 200 ? 18.088 9.238 -11.226 1.00 66.62 200 VAL A N 1
ATOM 1531 C CA . VAL A 1 200 ? 19.107 9.440 -10.193 1.00 66.62 200 VAL A CA 1
ATOM 1532 C C . VAL A 1 200 ? 19.906 10.694 -10.537 1.00 66.62 200 VAL A C 1
ATOM 1534 O O . VAL A 1 200 ? 21.028 10.617 -11.027 1.00 66.62 200 VAL A O 1
ATOM 1537 N N . ASN A 1 201 ? 19.326 11.873 -10.309 1.00 70.62 201 ASN A N 1
ATOM 1538 C CA . ASN A 1 201 ? 20.134 13.085 -10.234 1.00 70.62 201 ASN A CA 1
ATOM 1539 C C . ASN A 1 201 ? 20.835 13.087 -8.855 1.00 70.62 201 ASN A C 1
ATOM 1541 O O . ASN A 1 201 ? 20.138 13.019 -7.836 1.00 70.62 201 ASN A O 1
ATOM 1545 N N . PRO A 1 202 ? 22.178 13.170 -8.775 1.00 68.50 202 PRO A N 1
ATOM 1546 C CA . PRO A 1 202 ? 22.904 13.279 -7.505 1.00 68.50 202 PRO A CA 1
ATOM 1547 C C . PRO A 1 202 ? 22.370 14.384 -6.579 1.00 68.50 202 PRO A C 1
ATOM 1549 O O . PRO A 1 202 ? 22.379 14.244 -5.355 1.00 68.50 202 PRO A O 1
ATOM 1552 N N . GLU A 1 203 ? 21.835 15.460 -7.154 1.00 76.12 203 GLU A N 1
ATOM 1553 C CA . GLU A 1 203 ? 21.173 16.538 -6.424 1.00 76.12 203 GLU A CA 1
ATOM 1554 C C . GLU A 1 203 ? 19.874 16.078 -5.742 1.00 76.12 203 GLU A C 1
ATOM 1556 O O . GLU A 1 203 ? 19.614 16.452 -4.600 1.00 76.12 203 GLU A O 1
ATOM 1561 N N . ILE A 1 204 ? 19.086 15.209 -6.385 1.00 70.31 204 ILE A N 1
ATOM 1562 C CA . ILE A 1 204 ? 17.871 14.623 -5.798 1.00 70.31 204 ILE A CA 1
ATOM 1563 C C . ILE A 1 204 ? 18.241 13.712 -4.630 1.00 70.31 204 ILE A C 1
ATOM 1565 O O . ILE A 1 204 ? 17.631 13.819 -3.570 1.00 70.31 204 ILE A O 1
ATOM 1569 N N . ALA A 1 205 ? 19.261 12.863 -4.782 1.00 68.06 205 ALA A N 1
ATOM 1570 C CA . ALA A 1 205 ? 19.733 12.005 -3.695 1.00 68.06 205 ALA A CA 1
ATOM 1571 C C . ALA A 1 205 ? 20.216 12.833 -2.489 1.00 68.06 205 ALA A C 1
ATOM 1573 O O . ALA A 1 205 ? 19.853 12.541 -1.347 1.00 68.06 205 ALA A O 1
ATOM 1574 N N . ARG A 1 206 ? 20.961 13.918 -2.740 1.00 77.44 206 ARG A N 1
ATOM 1575 C CA . ARG A 1 206 ? 21.393 14.868 -1.704 1.00 77.44 206 ARG A CA 1
ATOM 1576 C C . ARG A 1 206 ? 20.208 15.554 -1.026 1.00 77.44 206 ARG A C 1
ATOM 1578 O O . ARG A 1 206 ? 20.166 15.621 0.202 1.00 77.44 206 ARG A O 1
ATOM 1585 N N . ASN A 1 207 ? 19.245 16.043 -1.803 1.00 77.56 207 ASN A N 1
ATOM 1586 C CA . ASN A 1 207 ? 18.053 16.696 -1.270 1.00 77.56 207 ASN A CA 1
ATOM 1587 C C . ASN A 1 207 ? 17.214 15.719 -0.445 1.00 77.56 207 ASN A C 1
ATOM 1589 O O . ASN A 1 207 ? 16.781 16.075 0.646 1.00 77.56 207 ASN A O 1
ATOM 1593 N N . LEU A 1 208 ? 17.040 14.478 -0.900 1.00 72.00 208 LEU A N 1
ATOM 1594 C CA . LEU A 1 208 ? 16.354 13.437 -0.138 1.00 72.00 208 LEU A CA 1
ATOM 1595 C C . LEU A 1 208 ? 17.063 13.135 1.180 1.00 72.00 208 LEU A C 1
ATOM 1597 O O . LEU A 1 208 ? 16.389 13.050 2.203 1.00 72.00 208 LEU A O 1
ATOM 1601 N N . ALA A 1 209 ? 18.394 13.028 1.189 1.00 75.56 209 ALA A N 1
ATOM 1602 C CA . ALA A 1 209 ? 19.169 12.837 2.416 1.00 75.56 209 ALA A CA 1
ATOM 1603 C C . ALA A 1 209 ? 18.989 14.013 3.395 1.00 75.56 209 ALA A C 1
ATOM 1605 O O . ALA A 1 209 ? 18.767 13.811 4.586 1.00 75.56 209 ALA A O 1
ATOM 1606 N N . LEU A 1 210 ? 19.008 15.251 2.894 1.00 84.69 210 LEU A N 1
ATOM 1607 C CA . LEU A 1 210 ? 18.832 16.445 3.722 1.00 84.69 210 LEU A CA 1
ATOM 1608 C C . LEU A 1 210 ? 17.399 16.551 4.273 1.00 84.69 210 LEU A C 1
ATOM 1610 O O . LEU A 1 210 ? 17.196 16.767 5.468 1.00 84.69 210 LEU A O 1
ATOM 1614 N N . TRP A 1 211 ? 16.392 16.333 3.428 1.00 81.88 211 TRP A N 1
ATOM 1615 C CA . TRP A 1 211 ? 14.984 16.379 3.825 1.00 81.88 211 TRP A CA 1
ATOM 1616 C C . TRP A 1 211 ? 14.565 15.202 4.704 1.00 81.88 211 TRP A C 1
ATOM 1618 O O . TRP A 1 211 ? 13.650 15.357 5.512 1.00 81.88 211 TRP A O 1
ATOM 1628 N N . SER A 1 212 ? 15.234 14.050 4.620 1.00 77.88 212 SER A N 1
ATOM 1629 C CA . SER A 1 212 ? 14.971 12.941 5.543 1.00 77.88 212 SER A CA 1
ATOM 1630 C C . SER A 1 212 ? 15.433 13.253 6.968 1.00 77.88 212 SER A C 1
ATOM 1632 O O . SER A 1 212 ? 14.751 12.836 7.902 1.00 77.88 212 SER A O 1
ATOM 1634 N N . VAL A 1 213 ? 16.468 14.084 7.164 1.00 85.50 213 VAL A N 1
ATOM 1635 C CA . VAL A 1 213 ? 16.803 14.632 8.496 1.00 85.50 213 VAL A CA 1
ATOM 1636 C C . VAL A 1 213 ? 15.670 15.516 9.020 1.00 85.50 213 VAL A C 1
ATOM 1638 O O . VAL A 1 213 ? 15.234 15.348 10.157 1.00 85.50 213 VAL A O 1
ATOM 1641 N N . VAL A 1 214 ? 15.139 16.418 8.188 1.00 86.69 214 VAL A N 1
ATOM 1642 C CA . VAL A 1 214 ? 14.004 17.282 8.568 1.00 86.69 214 VAL A CA 1
ATOM 1643 C C . VAL A 1 214 ? 12.778 16.439 8.927 1.00 86.69 214 VAL A C 1
ATOM 1645 O O . VAL A 1 214 ? 12.184 16.625 9.990 1.00 86.69 214 VAL A O 1
ATOM 1648 N N . GLY A 1 215 ? 12.430 15.468 8.080 1.00 84.00 215 GLY A N 1
ATOM 1649 C CA . GLY A 1 215 ? 11.331 14.538 8.328 1.00 84.00 215 GLY A CA 1
ATOM 1650 C C . GLY A 1 215 ? 11.524 13.741 9.619 1.00 84.00 215 GLY A C 1
ATOM 1651 O O . GLY A 1 215 ? 10.576 13.595 10.390 1.00 84.00 215 GLY A O 1
ATOM 1652 N N . PHE A 1 216 ? 12.749 13.291 9.899 1.00 85.25 216 PHE A N 1
ATOM 1653 C CA . PHE A 1 216 ? 13.097 12.588 11.132 1.00 85.25 216 PHE A CA 1
ATOM 1654 C C . PHE A 1 216 ? 12.915 13.470 12.372 1.00 85.25 216 PHE A C 1
ATOM 1656 O O . PHE A 1 216 ? 12.287 13.038 13.336 1.00 85.25 216 PHE A O 1
ATOM 1663 N N . VAL A 1 217 ? 13.374 14.724 12.338 1.00 90.00 217 VAL A N 1
ATOM 1664 C CA . VAL A 1 217 ? 13.180 15.676 13.446 1.00 90.00 217 VAL A CA 1
ATOM 1665 C C . VAL A 1 217 ? 11.692 15.934 13.696 1.00 90.00 217 VAL A C 1
ATOM 1667 O O . VAL A 1 217 ? 11.236 15.836 14.836 1.00 90.00 217 VAL A O 1
ATOM 1670 N N . ILE A 1 218 ? 10.904 16.186 12.645 1.00 89.38 218 ILE A N 1
ATOM 1671 C CA . ILE A 1 218 ? 9.448 16.371 12.771 1.00 89.38 218 ILE A CA 1
ATOM 1672 C C . ILE A 1 218 ? 8.791 15.103 13.340 1.00 89.38 218 ILE A C 1
ATOM 1674 O O . ILE A 1 218 ? 7.902 15.184 14.192 1.00 89.38 218 ILE A O 1
ATOM 1678 N N . GLN A 1 219 ? 9.239 13.924 12.904 1.00 86.12 219 GLN A N 1
ATOM 1679 C CA . GLN A 1 219 ? 8.737 12.646 13.393 1.00 86.12 219 GLN A CA 1
ATOM 1680 C C . GLN A 1 219 ? 9.057 12.426 14.878 1.00 86.12 219 GLN A C 1
ATOM 1682 O O . GLN A 1 219 ? 8.188 11.955 15.615 1.00 86.12 219 GLN A O 1
ATOM 1687 N N . LEU A 1 220 ? 10.256 12.800 15.332 1.00 87.75 220 LEU A N 1
ATOM 1688 C CA . LEU A 1 220 ? 10.629 12.751 16.747 1.00 87.75 220 LEU A CA 1
ATOM 1689 C C . LEU A 1 220 ? 9.746 13.671 17.594 1.00 87.75 220 LEU A C 1
ATOM 1691 O O . LEU A 1 220 ? 9.238 13.239 18.626 1.00 87.75 220 LEU A O 1
ATOM 1695 N N . VAL A 1 221 ? 9.500 14.902 17.134 1.00 89.00 221 VAL A N 1
ATOM 1696 C CA . VAL A 1 221 ? 8.629 15.865 17.832 1.00 89.00 221 VAL A CA 1
ATOM 1697 C C . VAL A 1 221 ? 7.179 15.374 17.892 1.00 89.00 221 VAL A C 1
ATOM 1699 O O . VAL A 1 221 ? 6.511 15.513 18.916 1.00 89.00 221 VAL A O 1
ATOM 1702 N N . GLY A 1 222 ? 6.674 14.784 16.807 1.00 80.56 222 GLY A N 1
ATOM 1703 C CA . GLY A 1 222 ? 5.315 14.239 16.754 1.00 80.56 222 GLY A CA 1
ATOM 1704 C C . GLY A 1 222 ? 5.121 12.955 17.561 1.00 80.56 222 GLY A C 1
ATOM 1705 O O . GLY A 1 222 ? 3.998 12.648 17.969 1.00 80.56 222 GLY A O 1
ATOM 1706 N N . GLY A 1 223 ? 6.199 12.207 17.793 1.00 82.56 223 GLY A N 1
ATOM 1707 C CA . GLY A 1 223 ? 6.166 10.893 18.417 1.00 82.56 223 GLY A CA 1
ATOM 1708 C C . GLY A 1 223 ? 5.511 9.811 17.539 1.00 82.56 223 GLY A C 1
ATOM 1709 O O . GLY A 1 223 ? 4.896 10.092 16.500 1.00 82.56 223 GLY A O 1
ATOM 1710 N N . PRO A 1 224 ? 5.607 8.536 17.958 1.00 74.56 224 PRO A N 1
ATOM 1711 C CA . PRO A 1 224 ? 5.102 7.398 17.186 1.00 74.56 224 PRO A CA 1
ATOM 1712 C C . PRO A 1 224 ? 3.573 7.386 17.047 1.00 74.56 224 PRO A C 1
ATOM 1714 O O . PRO A 1 224 ? 3.058 6.849 16.074 1.00 74.56 224 PRO A O 1
ATOM 1717 N N . ALA A 1 225 ? 2.847 8.008 17.983 1.00 73.88 225 ALA A N 1
ATOM 1718 C CA . ALA A 1 225 ? 1.386 8.036 17.972 1.00 73.88 225 ALA A CA 1
ATOM 1719 C C . ALA A 1 225 ? 0.796 8.985 16.913 1.00 73.88 225 ALA A C 1
ATOM 1721 O O . ALA A 1 225 ? -0.297 8.732 16.420 1.00 73.88 225 ALA A O 1
ATOM 1722 N N . ARG A 1 226 ? 1.488 10.087 16.579 1.00 75.06 226 ARG A N 1
ATOM 1723 C CA . ARG A 1 226 ? 0.964 11.113 15.652 1.00 75.06 226 ARG A CA 1
ATOM 1724 C C . ARG A 1 226 ? 1.572 11.050 14.258 1.00 75.06 226 ARG A C 1
ATOM 1726 O O . ARG A 1 226 ? 0.972 11.575 13.332 1.00 75.06 226 ARG A O 1
ATOM 1733 N N . GLN A 1 227 ? 2.761 10.462 14.120 1.00 76.25 227 GLN A N 1
ATOM 1734 C CA . GLN A 1 227 ? 3.416 10.247 12.823 1.00 76.25 227 GLN A CA 1
ATOM 1735 C C . GLN A 1 227 ? 3.567 11.510 11.949 1.00 76.25 227 GLN A C 1
ATOM 1737 O O . GLN A 1 227 ? 3.459 11.461 10.724 1.00 76.25 227 GLN A O 1
ATOM 1742 N N . LEU A 1 228 ? 3.821 12.664 12.581 1.00 81.38 228 LEU A N 1
ATOM 1743 C CA . LEU A 1 228 ? 3.796 13.968 11.908 1.00 81.38 228 LEU A CA 1
ATOM 1744 C C . LEU A 1 228 ? 4.803 14.085 10.759 1.00 81.38 228 LEU A C 1
ATOM 1746 O O . LEU A 1 228 ? 4.490 14.715 9.752 1.00 81.38 228 LEU A O 1
ATOM 1750 N N . GLY A 1 229 ? 5.988 13.481 10.880 1.00 79.12 229 GLY A N 1
ATOM 1751 C CA . GLY A 1 229 ? 6.998 13.544 9.820 1.00 79.12 229 GLY A CA 1
ATOM 1752 C C . GLY A 1 229 ? 6.556 12.784 8.571 1.00 79.12 229 GLY A C 1
ATOM 1753 O O . GLY A 1 229 ? 6.717 13.273 7.454 1.00 79.12 229 GLY A O 1
ATOM 1754 N N . ILE A 1 230 ? 5.921 11.625 8.763 1.00 75.25 230 ILE A N 1
ATOM 1755 C CA . ILE A 1 230 ? 5.392 10.797 7.674 1.00 75.25 230 ILE A CA 1
ATOM 1756 C C . ILE A 1 230 ? 4.219 11.502 6.973 1.00 75.25 230 ILE A C 1
ATOM 1758 O O . ILE A 1 230 ? 4.172 11.551 5.740 1.00 75.25 230 ILE A O 1
ATOM 1762 N N . LEU A 1 231 ? 3.297 12.089 7.744 1.00 77.50 231 LEU A N 1
ATOM 1763 C CA . LEU A 1 231 ? 2.165 12.852 7.204 1.00 77.50 231 LEU A CA 1
ATOM 1764 C C . LEU A 1 231 ? 2.634 14.082 6.421 1.00 77.50 231 LEU A C 1
ATOM 1766 O O . LEU A 1 231 ? 2.147 14.331 5.318 1.00 77.50 231 LEU A O 1
ATOM 1770 N N . PHE A 1 232 ? 3.611 14.817 6.958 1.00 79.56 232 PHE A N 1
ATOM 1771 C CA . PHE A 1 232 ? 4.189 15.982 6.295 1.00 79.56 232 PHE A CA 1
ATOM 1772 C C . PHE A 1 232 ? 4.833 15.606 4.957 1.00 79.56 232 PHE A C 1
ATOM 1774 O O . PHE A 1 232 ? 4.494 16.192 3.930 1.00 79.56 232 PHE A O 1
ATOM 1781 N N . ALA A 1 233 ? 5.692 14.581 4.948 1.00 75.62 233 ALA A N 1
ATOM 1782 C CA . ALA A 1 233 ? 6.324 14.099 3.723 1.00 75.62 233 ALA A CA 1
ATOM 1783 C C . ALA A 1 233 ? 5.282 13.669 2.681 1.00 75.62 233 ALA A C 1
ATOM 1785 O O . ALA A 1 233 ? 5.382 14.053 1.521 1.00 75.62 233 ALA A O 1
ATOM 1786 N N . THR A 1 234 ? 4.244 12.940 3.097 1.00 73.12 234 THR A N 1
ATOM 1787 C CA . THR A 1 234 ? 3.184 12.480 2.186 1.00 73.12 234 THR A CA 1
ATOM 1788 C C . THR A 1 234 ? 2.383 13.645 1.599 1.00 73.12 234 THR A C 1
ATOM 1790 O O . THR A 1 234 ? 2.080 13.640 0.407 1.00 73.12 234 THR A O 1
ATOM 1793 N N . GLY A 1 235 ? 2.082 14.670 2.401 1.00 75.06 235 GLY A N 1
ATOM 1794 C CA . GLY A 1 235 ? 1.385 15.872 1.937 1.00 75.06 235 GLY A CA 1
ATOM 1795 C C . GLY A 1 235 ? 2.165 16.654 0.876 1.00 75.06 235 GLY A C 1
ATOM 1796 O O . GLY A 1 235 ? 1.562 17.178 -0.058 1.00 75.06 235 GLY A O 1
ATOM 1797 N N . LEU A 1 236 ? 3.500 16.679 0.961 1.00 75.19 236 LEU A N 1
ATOM 1798 C CA . LEU A 1 236 ? 4.352 17.338 -0.037 1.00 75.19 236 LEU A CA 1
ATOM 1799 C C . LEU A 1 236 ? 4.353 16.633 -1.400 1.00 75.19 236 LEU A C 1
ATOM 1801 O O . LEU A 1 236 ? 4.650 17.263 -2.413 1.00 75.19 236 LEU A O 1
ATOM 1805 N N . LEU A 1 237 ? 4.015 15.343 -1.442 1.00 70.81 237 LEU A N 1
ATOM 1806 C CA . LEU A 1 237 ? 4.022 14.565 -2.680 1.00 70.81 237 LEU A CA 1
ATOM 1807 C C . LEU A 1 237 ? 2.800 14.839 -3.569 1.00 70.81 237 LEU A C 1
ATOM 1809 O O . LEU A 1 237 ? 2.843 14.563 -4.767 1.00 70.81 237 LEU A O 1
ATOM 1813 N N . ILE A 1 238 ? 1.710 15.375 -3.009 1.00 70.38 238 ILE A N 1
ATOM 1814 C CA . ILE A 1 238 ? 0.461 15.616 -3.739 1.00 70.38 238 ILE A CA 1
ATOM 1815 C C . ILE A 1 238 ? 0.262 17.119 -3.919 1.00 70.38 238 ILE A C 1
ATOM 1817 O O . ILE A 1 238 ? -0.174 17.830 -3.015 1.00 70.38 238 ILE A O 1
ATOM 1821 N N . LYS A 1 239 ? 0.512 17.615 -5.134 1.00 73.94 239 LYS A N 1
ATOM 1822 C CA . LYS A 1 239 ? 0.256 19.018 -5.484 1.00 73.94 239 LYS A CA 1
ATOM 1823 C C . LYS A 1 239 ? -1.238 19.256 -5.740 1.00 73.94 239 LYS A C 1
ATOM 1825 O O . LYS A 1 239 ? -1.665 19.387 -6.884 1.00 73.94 239 LYS A O 1
ATOM 1830 N N . ASN A 1 240 ? -2.031 19.328 -4.673 1.00 79.75 240 ASN A N 1
ATOM 1831 C CA . ASN A 1 240 ? -3.453 19.673 -4.746 1.00 79.75 240 ASN A CA 1
ATOM 1832 C C . ASN A 1 240 ? -3.822 20.743 -3.697 1.00 79.75 240 ASN A C 1
ATOM 1834 O O . ASN A 1 240 ? -4.225 20.405 -2.581 1.00 79.75 240 ASN A O 1
ATOM 1838 N N . PRO A 1 241 ? -3.702 22.042 -4.044 1.00 84.44 241 PRO A N 1
ATOM 1839 C CA . PRO A 1 241 ? -4.017 23.140 -3.129 1.00 84.44 241 PRO A CA 1
ATOM 1840 C C . PRO A 1 241 ? -5.459 23.106 -2.619 1.00 84.44 241 PRO A C 1
ATOM 1842 O O . PRO A 1 241 ? -5.700 23.419 -1.457 1.00 84.44 241 PRO A O 1
ATOM 1845 N N . ILE A 1 242 ? -6.407 22.681 -3.462 1.00 86.81 242 ILE A N 1
ATOM 1846 C CA . ILE A 1 242 ? -7.822 22.580 -3.092 1.00 86.81 242 ILE A CA 1
ATOM 1847 C C . ILE A 1 242 ? -7.979 21.563 -1.964 1.00 86.81 242 ILE A C 1
ATOM 1849 O O . ILE A 1 242 ? -8.537 21.902 -0.928 1.00 86.81 242 ILE A O 1
ATOM 1853 N N . ALA A 1 243 ? -7.409 20.363 -2.108 1.00 81.69 243 ALA A N 1
ATOM 1854 C CA . ALA A 1 243 ? -7.452 19.345 -1.057 1.00 81.69 243 ALA A CA 1
ATOM 1855 C C . ALA A 1 243 ? -6.811 19.834 0.255 1.00 81.69 243 ALA A C 1
ATOM 1857 O O . ALA A 1 243 ? -7.341 19.574 1.339 1.00 81.69 243 ALA A O 1
ATOM 1858 N N . GLY A 1 244 ? -5.711 20.591 0.166 1.00 83.50 244 GLY A N 1
ATOM 1859 C CA . GLY A 1 244 ? -5.072 21.219 1.325 1.00 83.50 244 GLY A CA 1
ATOM 1860 C C . GLY A 1 244 ? -5.991 22.215 2.037 1.00 83.50 244 GLY A C 1
ATOM 1861 O O . GLY A 1 244 ? -6.199 22.109 3.246 1.00 83.50 244 GLY A O 1
ATOM 1862 N N . ILE A 1 245 ? -6.609 23.136 1.292 1.00 88.44 245 ILE A N 1
ATOM 1863 C CA . ILE A 1 245 ? -7.554 24.120 1.843 1.00 88.44 245 ILE A CA 1
ATOM 1864 C C . ILE A 1 245 ? -8.785 23.418 2.423 1.00 88.44 245 ILE A C 1
ATOM 1866 O O . ILE A 1 245 ? -9.176 23.714 3.550 1.00 88.44 245 ILE A O 1
ATOM 1870 N N . THR A 1 246 ? -9.368 22.452 1.711 1.00 88.75 246 THR A N 1
ATOM 1871 C CA . THR A 1 246 ? -10.505 21.662 2.203 1.00 88.75 246 THR A CA 1
ATOM 1872 C C . THR A 1 246 ? -10.162 20.957 3.512 1.00 88.75 246 THR A C 1
ATOM 1874 O O . THR A 1 246 ? -10.979 20.954 4.433 1.00 88.75 246 THR A O 1
ATOM 1877 N N . THR A 1 247 ? -8.947 20.419 3.642 1.00 86.75 247 THR A N 1
ATOM 1878 C CA . THR A 1 247 ? -8.474 19.799 4.888 1.00 86.75 247 THR A CA 1
ATOM 1879 C C . THR A 1 247 ? -8.401 20.821 6.022 1.00 86.75 247 THR A C 1
ATOM 1881 O O . THR A 1 247 ? -8.924 20.563 7.106 1.00 86.75 247 THR A O 1
ATOM 1884 N N . LEU A 1 248 ? -7.829 22.005 5.778 1.00 90.19 248 LEU A N 1
ATOM 1885 C CA . LEU A 1 248 ? -7.757 23.078 6.777 1.00 90.19 248 LEU A CA 1
ATOM 1886 C C . LEU A 1 248 ? -9.147 23.548 7.222 1.00 90.19 248 LEU A C 1
ATOM 1888 O O . LEU A 1 248 ? -9.396 23.669 8.422 1.00 90.19 248 LEU A O 1
ATOM 1892 N N . VAL A 1 249 ? -10.068 23.755 6.277 1.00 94.06 249 VAL A N 1
ATOM 1893 C CA . VAL A 1 249 ? -11.464 24.122 6.566 1.00 94.06 249 VAL A CA 1
ATOM 1894 C C . VAL A 1 249 ? -12.149 23.025 7.379 1.00 94.06 249 VAL A C 1
ATOM 1896 O O . VAL A 1 249 ? -12.789 23.318 8.385 1.00 94.06 249 VAL A O 1
ATOM 1899 N N . THR A 1 250 ? -11.970 21.758 7.005 1.00 90.00 250 THR A N 1
ATOM 1900 C CA . THR A 1 250 ? -12.564 20.618 7.718 1.00 90.00 250 THR A CA 1
ATOM 1901 C C . THR A 1 250 ? -12.044 20.523 9.151 1.00 90.00 250 THR A C 1
ATOM 1903 O O . THR A 1 250 ? -12.828 20.308 10.076 1.00 90.00 250 THR A O 1
ATOM 1906 N N . ILE A 1 251 ? -10.743 20.742 9.367 1.00 91.06 251 ILE A N 1
ATOM 1907 C CA . ILE A 1 251 ? -10.152 20.802 10.710 1.00 91.06 251 ILE A CA 1
ATOM 1908 C C . ILE A 1 251 ? -10.731 21.983 11.498 1.00 91.06 251 ILE A C 1
ATOM 1910 O O . ILE A 1 251 ? -11.111 21.804 12.653 1.00 91.06 251 ILE A O 1
ATOM 1914 N N . ALA A 1 252 ? -10.851 23.167 10.892 1.00 94.50 252 ALA A N 1
ATOM 1915 C CA . ALA A 1 252 ? -11.423 24.339 11.554 1.00 94.50 252 ALA A CA 1
ATOM 1916 C C . ALA A 1 252 ? -12.884 24.104 11.979 1.00 94.50 252 ALA A C 1
ATOM 1918 O O . ALA A 1 252 ? -13.245 24.378 13.126 1.00 94.50 252 ALA A O 1
ATOM 1919 N N . VAL A 1 253 ? -13.702 23.525 11.093 1.00 93.81 253 VAL A N 1
ATOM 1920 C CA . VAL A 1 253 ? -15.088 23.131 11.388 1.00 93.81 253 VAL A CA 1
ATOM 1921 C C . VAL A 1 253 ? -15.124 22.092 12.503 1.00 93.81 253 VAL A C 1
ATOM 1923 O O . VAL A 1 253 ? -15.887 22.250 13.455 1.00 93.81 253 VAL A O 1
ATOM 1926 N N . ARG A 1 254 ? -14.269 21.064 12.444 1.00 91.88 254 ARG A N 1
ATOM 1927 C CA . ARG A 1 254 ? -14.172 20.048 13.499 1.00 91.88 254 ARG A CA 1
ATOM 1928 C C . ARG A 1 254 ? -13.853 20.682 14.851 1.00 91.88 254 ARG A C 1
ATOM 1930 O O . ARG A 1 254 ? -14.570 20.422 15.809 1.00 91.88 254 ARG A O 1
ATOM 1937 N N . VAL A 1 255 ? -12.845 21.551 14.928 1.00 94.38 255 VAL A N 1
ATOM 1938 C CA . VAL A 1 255 ? -12.469 22.245 16.173 1.00 94.38 255 VAL A CA 1
ATOM 1939 C C . VAL A 1 255 ? -13.617 23.116 16.694 1.00 94.38 255 VAL A C 1
ATOM 1941 O O . VAL A 1 255 ? -13.874 23.134 17.898 1.00 94.38 255 VAL A O 1
ATOM 1944 N N . ALA A 1 256 ? -14.337 23.819 15.815 1.00 95.19 256 ALA A N 1
ATOM 1945 C CA . ALA A 1 256 ? -15.507 24.604 16.206 1.00 95.19 256 ALA A CA 1
ATOM 1946 C C . ALA A 1 256 ? -16.623 23.713 16.781 1.00 95.19 256 ALA A C 1
ATOM 1948 O O . ALA A 1 256 ? -17.146 23.996 17.859 1.00 95.19 256 ALA A O 1
ATOM 1949 N N . LEU A 1 257 ? -16.938 22.599 16.116 1.00 94.19 257 LEU A N 1
ATOM 1950 C CA . LEU A 1 257 ? -17.938 21.639 16.585 1.00 94.19 257 LEU A CA 1
ATOM 1951 C C . LEU A 1 257 ? -17.528 20.983 17.907 1.00 94.19 257 LEU A C 1
ATOM 1953 O O . LEU A 1 257 ? -18.366 20.837 18.794 1.00 94.19 257 LEU A O 1
ATOM 1957 N N . GLU A 1 258 ? -16.254 20.619 18.072 1.00 95.06 258 GLU A N 1
ATOM 1958 C CA . GLU A 1 258 ? -15.731 20.031 19.311 1.00 95.06 258 GLU A CA 1
ATOM 1959 C C . GLU A 1 258 ? -15.862 20.999 20.493 1.00 95.06 258 GLU A C 1
ATOM 1961 O O . GLU A 1 258 ? -16.163 20.562 21.606 1.00 95.06 258 GLU A O 1
ATOM 1966 N N . ARG A 1 259 ? -15.710 22.310 20.256 1.00 94.12 259 ARG A N 1
ATOM 1967 C CA . ARG A 1 259 ? -15.941 23.348 21.274 1.00 94.12 259 ARG A CA 1
ATOM 1968 C C . ARG A 1 259 ? -17.417 23.510 21.644 1.00 94.12 259 ARG A C 1
ATOM 1970 O O . ARG A 1 259 ? -17.701 23.796 22.802 1.00 94.12 259 ARG A O 1
ATOM 1977 N N . ILE A 1 260 ? -18.338 23.338 20.694 1.00 94.94 260 ILE A N 1
ATOM 1978 C CA . ILE A 1 260 ? -19.784 23.531 20.915 1.00 94.94 260 ILE A CA 1
ATOM 1979 C C . ILE A 1 260 ? -20.431 22.283 21.534 1.00 94.94 260 ILE A C 1
ATOM 1981 O O . ILE A 1 260 ? -21.209 22.387 22.479 1.00 94.94 260 ILE A O 1
ATOM 1985 N N . TYR A 1 261 ? -20.119 21.100 21.003 1.00 93.56 261 TYR A N 1
ATOM 1986 C CA . TYR A 1 261 ? -20.823 19.848 21.310 1.00 93.56 261 TYR A CA 1
ATOM 1987 C C . TYR A 1 261 ? -19.990 18.839 22.107 1.00 93.56 261 TYR A C 1
ATOM 1989 O O . TYR A 1 261 ? -20.511 17.795 22.507 1.00 93.56 261 TYR A O 1
ATOM 1997 N N . GLY A 1 262 ? -18.715 19.142 22.352 1.00 93.06 262 GLY A N 1
ATOM 1998 C CA . GLY A 1 262 ? -17.784 18.270 23.056 1.00 93.06 262 GLY A CA 1
ATOM 1999 C C . GLY A 1 262 ? -17.117 17.231 22.150 1.00 93.06 262 GLY A C 1
ATOM 2000 O O . GLY A 1 262 ? -17.715 16.681 21.223 1.00 93.06 262 GLY A O 1
ATOM 2001 N N . VAL A 1 263 ? -15.858 16.921 22.467 1.00 91.38 263 VAL A N 1
ATOM 2002 C CA . VAL A 1 263 ? -14.962 16.083 21.647 1.00 91.38 263 VAL A CA 1
ATOM 2003 C C . VAL A 1 263 ? -15.533 14.692 21.360 1.00 91.38 263 VAL A C 1
ATOM 2005 O O . VAL A 1 263 ? -15.481 14.229 20.221 1.00 91.38 263 VAL A O 1
ATOM 2008 N N . LYS A 1 264 ? -16.101 14.023 22.374 1.00 89.81 264 LYS A N 1
ATOM 2009 C CA . LYS A 1 264 ? -16.583 12.636 22.250 1.00 89.81 264 LYS A CA 1
ATOM 2010 C C . LYS A 1 264 ? -17.702 12.514 21.212 1.00 89.81 264 LYS A C 1
ATOM 2012 O O . LYS A 1 264 ? -17.589 11.723 20.281 1.00 89.81 264 LYS A O 1
ATOM 2017 N N . LYS A 1 265 ? -18.733 13.356 21.335 1.00 90.31 265 LYS A N 1
ATOM 2018 C CA . LYS A 1 265 ? -19.906 13.339 20.451 1.00 90.31 265 LYS A CA 1
ATOM 2019 C C . LYS A 1 265 ? -19.526 13.658 19.007 1.00 90.31 265 LYS A C 1
ATOM 2021 O O . LYS A 1 265 ? -19.982 12.985 18.089 1.00 90.31 265 LYS A O 1
ATOM 2026 N N . VAL A 1 266 ? -18.673 14.663 18.804 1.00 91.19 266 VAL A N 1
ATOM 2027 C CA . VAL A 1 266 ? -18.207 15.025 17.458 1.00 91.19 266 VAL A CA 1
ATOM 2028 C C . VAL A 1 266 ? -17.391 13.891 16.849 1.00 91.19 266 VAL A C 1
ATOM 2030 O O . VAL A 1 266 ? -17.633 13.526 15.705 1.00 91.19 266 VAL A O 1
ATOM 2033 N N . THR A 1 267 ? -16.487 13.279 17.615 1.00 86.38 267 THR A N 1
ATOM 2034 C CA . THR A 1 267 ? -15.657 12.168 17.125 1.00 86.38 267 THR A CA 1
ATOM 2035 C C . THR A 1 267 ? -16.511 10.985 16.656 1.00 86.38 267 THR A C 1
ATOM 2037 O O . THR A 1 267 ? -16.353 10.543 15.522 1.00 86.38 267 THR A O 1
ATOM 2040 N N . GLU A 1 268 ? -17.465 10.524 17.471 1.00 86.12 268 GLU A N 1
ATOM 2041 C CA . GLU A 1 268 ? -18.358 9.405 17.119 1.00 86.12 268 GLU A CA 1
ATOM 2042 C C . GLU A 1 268 ? -19.159 9.682 15.837 1.00 86.12 268 GLU A C 1
ATOM 2044 O O . GLU A 1 268 ? -19.198 8.848 14.932 1.00 86.12 268 GLU A O 1
ATOM 2049 N N . VAL A 1 269 ? -19.736 10.881 15.718 1.00 88.06 269 VAL A N 1
ATOM 2050 C CA . VAL A 1 269 ? -20.521 11.276 14.540 1.00 88.06 269 VAL A CA 1
ATOM 2051 C C . VAL A 1 269 ? -19.635 11.418 13.299 1.00 88.06 269 VAL A C 1
ATOM 2053 O O . VAL A 1 269 ? -19.981 10.919 12.229 1.00 88.06 269 VAL A O 1
ATOM 2056 N N . THR A 1 270 ? -18.476 12.069 13.426 1.00 87.44 270 THR A N 1
ATOM 2057 C CA . THR A 1 270 ? -17.568 12.290 12.288 1.00 87.44 270 THR A CA 1
ATOM 2058 C C . THR A 1 270 ? -16.986 10.997 11.728 1.00 87.44 270 THR A C 1
ATOM 2060 O O . THR A 1 270 ? -16.778 10.933 10.520 1.00 87.44 270 THR A O 1
ATOM 2063 N N . TYR A 1 271 ? -16.784 9.952 12.539 1.00 83.50 271 TYR A N 1
ATOM 2064 C CA . TYR A 1 271 ? -16.348 8.650 12.022 1.00 83.50 271 TYR A CA 1
ATOM 2065 C C . TYR A 1 271 ? -17.402 7.987 11.132 1.00 83.50 271 TYR A C 1
ATOM 2067 O O . TYR A 1 271 ? -17.065 7.505 10.051 1.00 83.50 271 TYR A O 1
ATOM 2075 N N . VAL A 1 272 ? -18.676 8.023 11.530 1.00 85.00 272 VAL A N 1
ATOM 2076 C CA . VAL A 1 272 ? -19.772 7.466 10.719 1.00 85.00 272 VAL A CA 1
ATOM 2077 C C . VAL A 1 272 ? -19.970 8.278 9.438 1.00 85.00 272 VAL A C 1
ATOM 2079 O O . VAL A 1 272 ? -20.065 7.711 8.350 1.00 85.00 272 VAL A O 1
ATOM 2082 N N . ILE A 1 273 ? -19.974 9.611 9.546 1.00 87.56 273 ILE A N 1
ATOM 2083 C CA . ILE A 1 273 ? -20.097 10.504 8.384 1.00 87.56 273 ILE A CA 1
ATOM 2084 C C . ILE A 1 273 ? -18.919 10.312 7.423 1.00 87.56 273 ILE A C 1
ATOM 2086 O O . ILE A 1 273 ? -19.126 10.235 6.215 1.00 87.56 273 ILE A O 1
ATOM 2090 N N . GLY A 1 274 ? -17.696 10.201 7.948 1.00 84.81 274 GLY A N 1
ATOM 2091 C CA . GLY A 1 274 ? -16.494 9.982 7.148 1.00 84.81 274 GLY A CA 1
ATOM 2092 C C . GLY A 1 274 ? -16.582 8.704 6.316 1.00 84.81 274 GLY A C 1
ATOM 2093 O O . GLY A 1 274 ? -16.365 8.752 5.106 1.00 84.81 274 GLY A O 1
ATOM 2094 N N . ALA A 1 275 ? -16.989 7.588 6.930 1.00 81.31 275 ALA A N 1
ATOM 2095 C CA . ALA A 1 275 ? -17.232 6.340 6.207 1.00 81.31 275 ALA A CA 1
ATOM 2096 C C . ALA A 1 275 ? -18.315 6.505 5.122 1.00 81.31 275 ALA A C 1
ATOM 2098 O O . ALA A 1 275 ? -18.132 6.060 3.988 1.00 81.31 275 ALA A O 1
ATOM 2099 N N . GLY A 1 276 ? -19.406 7.216 5.435 1.00 88.56 276 GLY A N 1
ATOM 2100 C CA . GLY A 1 276 ? -20.471 7.528 4.479 1.00 88.56 276 GLY A CA 1
ATOM 2101 C C . GLY A 1 276 ? -20.004 8.372 3.287 1.00 88.56 276 GLY A C 1
ATOM 2102 O O . GLY A 1 276 ? -20.375 8.083 2.153 1.00 88.56 276 GLY A O 1
ATOM 2103 N N . PHE A 1 277 ? -19.151 9.375 3.505 1.00 88.81 277 PHE A N 1
ATOM 2104 C CA . PHE A 1 277 ? -18.574 10.186 2.426 1.00 88.81 277 PHE A CA 1
ATOM 2105 C C . PHE A 1 277 ? -17.608 9.393 1.546 1.00 88.81 277 PHE A C 1
ATOM 2107 O O . PHE A 1 277 ? -17.610 9.576 0.327 1.00 88.81 277 PHE A O 1
ATOM 2114 N N . ILE A 1 278 ? -16.830 8.475 2.123 1.00 84.81 278 ILE A N 1
ATOM 2115 C CA . ILE A 1 278 ? -15.969 7.580 1.340 1.00 84.81 278 ILE A CA 1
ATOM 2116 C C . ILE A 1 278 ? -16.838 6.675 0.460 1.00 84.81 278 ILE A C 1
ATOM 2118 O O . ILE A 1 278 ? -16.658 6.660 -0.757 1.00 84.81 278 ILE A O 1
ATOM 2122 N N . ALA A 1 279 ? -17.847 6.014 1.035 1.00 86.62 279 ALA A N 1
ATOM 2123 C CA . ALA A 1 279 ? -18.770 5.168 0.277 1.00 86.62 279 ALA A CA 1
ATOM 2124 C C . ALA A 1 279 ? -19.519 5.956 -0.815 1.00 86.62 279 ALA A C 1
ATOM 2126 O O . ALA A 1 279 ? -19.582 5.532 -1.969 1.00 86.62 279 ALA A O 1
ATOM 2127 N N . GLY A 1 280 ? -20.035 7.140 -0.481 1.00 90.94 280 GLY A N 1
ATOM 2128 C CA . GLY A 1 280 ? -20.739 8.011 -1.421 1.00 90.94 280 GLY A CA 1
ATOM 2129 C C . GLY A 1 280 ? -19.849 8.513 -2.560 1.00 90.94 280 GLY A C 1
ATOM 2130 O O . GLY A 1 280 ? -20.280 8.536 -3.715 1.00 90.94 280 GLY A O 1
ATOM 2131 N N . SER A 1 281 ? -18.594 8.870 -2.274 1.00 86.88 281 SER A N 1
ATOM 2132 C CA . SER A 1 281 ? -17.640 9.293 -3.309 1.00 86.88 281 SER A CA 1
ATOM 2133 C C . SER A 1 281 ? -17.232 8.138 -4.229 1.00 86.88 281 SER A C 1
ATOM 2135 O O . SER A 1 281 ? -17.134 8.343 -5.442 1.00 86.88 281 SER A O 1
ATOM 2137 N N . ALA A 1 282 ? -17.085 6.919 -3.697 1.00 84.88 282 ALA A N 1
ATOM 2138 C CA . ALA A 1 282 ? -16.850 5.717 -4.492 1.00 84.88 282 ALA A CA 1
ATOM 2139 C C . ALA A 1 282 ? -18.031 5.419 -5.433 1.00 84.88 282 ALA A C 1
ATOM 2141 O O . ALA A 1 282 ? -17.822 5.239 -6.633 1.00 84.88 282 ALA A O 1
ATOM 2142 N N . LEU A 1 283 ? -19.271 5.460 -4.926 1.00 88.31 283 LEU A N 1
ATOM 2143 C CA . LEU A 1 283 ? -20.477 5.283 -5.747 1.00 88.31 283 LEU A CA 1
ATOM 2144 C C . LEU A 1 283 ? -20.578 6.356 -6.833 1.00 88.31 283 LEU A C 1
ATOM 2146 O O . LEU A 1 283 ? -20.775 6.041 -8.005 1.00 88.31 283 LEU A O 1
ATOM 2150 N N . THR A 1 284 ? -20.387 7.623 -6.465 1.00 88.12 284 THR A N 1
ATOM 2151 C CA . THR A 1 284 ? -20.418 8.735 -7.424 1.00 88.12 284 THR A CA 1
ATOM 2152 C C . THR A 1 284 ? -19.374 8.537 -8.519 1.00 88.12 284 THR A C 1
ATOM 2154 O O . THR A 1 284 ? -19.697 8.679 -9.697 1.00 88.12 284 THR A O 1
ATOM 2157 N N . SER A 1 285 ? -18.147 8.152 -8.160 1.00 82.06 285 SER A N 1
ATOM 2158 C CA . SER A 1 285 ? -17.074 7.887 -9.127 1.00 82.06 285 SER A CA 1
ATOM 2159 C C . SER A 1 285 ? -17.427 6.721 -10.052 1.00 82.06 285 SER A C 1
ATOM 2161 O O . SER A 1 285 ? -17.271 6.838 -11.265 1.00 82.06 285 SER A O 1
ATOM 2163 N N . PHE A 1 286 ? -17.987 5.635 -9.514 1.00 83.50 286 PHE A N 1
ATOM 2164 C CA . PHE A 1 286 ? -18.431 4.492 -10.310 1.00 83.50 286 PHE A CA 1
ATOM 2165 C C . PHE A 1 286 ? -19.501 4.881 -11.338 1.00 83.50 286 PHE A C 1
ATOM 2167 O O . PHE A 1 286 ? -19.362 4.581 -12.522 1.00 83.50 286 PHE A O 1
ATOM 2174 N N . PHE A 1 287 ? -20.554 5.588 -10.926 1.00 86.12 287 PHE A N 1
ATOM 2175 C CA . PHE A 1 287 ? -21.642 5.947 -11.840 1.00 86.12 287 PHE A CA 1
ATOM 2176 C C . PHE A 1 287 ? -21.243 7.027 -12.850 1.00 86.12 287 PHE A C 1
ATOM 2178 O O . PHE A 1 287 ? -21.629 6.957 -14.018 1.00 86.12 287 PHE A O 1
ATOM 2185 N N . THR A 1 288 ? -20.466 8.024 -12.427 1.00 82.50 288 THR A N 1
ATOM 2186 C CA . THR A 1 288 ? -20.104 9.158 -13.294 1.00 82.50 288 THR A CA 1
ATOM 2187 C C . THR A 1 288 ? -18.934 8.860 -14.225 1.00 82.50 288 THR A C 1
ATOM 2189 O O . THR A 1 288 ? -18.901 9.410 -15.328 1.00 82.50 288 THR A O 1
ATOM 2192 N N . GLN A 1 289 ? -18.005 7.993 -13.810 1.00 78.88 289 GLN A N 1
ATOM 2193 C CA . GLN A 1 289 ? -16.814 7.641 -14.583 1.00 78.88 289 GLN A CA 1
ATOM 2194 C C . GLN A 1 289 ? -16.944 6.230 -15.152 1.00 78.88 289 GLN A C 1
ATOM 2196 O O . GLN A 1 289 ? -17.111 6.091 -16.358 1.00 78.88 289 GLN A O 1
ATOM 2201 N N . THR A 1 290 ? -16.955 5.186 -14.318 1.00 77.81 290 THR A N 1
ATOM 2202 C CA . THR A 1 290 ? -16.895 3.783 -14.771 1.00 77.81 290 THR A CA 1
ATOM 2203 C C . THR A 1 290 ? -18.093 3.375 -15.629 1.00 77.81 290 THR A C 1
ATOM 2205 O O . THR A 1 290 ? -17.920 2.837 -16.720 1.00 77.81 290 THR A O 1
ATOM 2208 N N . LEU A 1 291 ? -19.320 3.649 -15.183 1.00 80.06 291 LEU A N 1
ATOM 2209 C CA . LEU A 1 291 ? -20.525 3.263 -15.920 1.00 80.06 291 LEU A CA 1
ATOM 2210 C C . LEU A 1 291 ? -20.679 4.079 -17.207 1.00 80.06 291 LEU A C 1
ATOM 2212 O O . LEU A 1 291 ? -20.998 3.532 -18.263 1.00 80.06 291 LEU A O 1
ATOM 2216 N N . ARG A 1 292 ? -20.399 5.385 -17.138 1.00 75.69 292 ARG A N 1
ATOM 2217 C CA . ARG A 1 292 ? -20.405 6.264 -18.312 1.00 75.69 292 ARG A CA 1
ATOM 2218 C C . ARG A 1 292 ? -19.370 5.819 -19.342 1.00 75.69 292 ARG A C 1
ATOM 2220 O O . ARG A 1 292 ? -19.672 5.774 -20.529 1.00 75.69 292 ARG A O 1
ATOM 2227 N N . ALA A 1 293 ? -18.184 5.444 -18.883 1.00 70.38 293 ALA A N 1
ATOM 2228 C CA . ALA A 1 293 ? -17.112 4.919 -19.708 1.00 70.38 293 ALA A CA 1
ATOM 2229 C C . ALA A 1 293 ? -17.536 3.651 -20.472 1.00 70.38 293 ALA A C 1
ATOM 2231 O O . ALA A 1 293 ? -17.228 3.524 -21.655 1.00 70.38 293 ALA A O 1
ATOM 2232 N N . ILE A 1 294 ? -18.298 2.755 -19.837 1.00 73.50 294 ILE A N 1
ATOM 2233 C CA . ILE A 1 294 ? -18.875 1.570 -20.495 1.00 73.50 294 ILE A CA 1
ATOM 2234 C C . ILE A 1 294 ? -19.940 1.979 -21.527 1.00 73.50 294 ILE A C 1
ATOM 2236 O O . ILE A 1 294 ? -19.969 1.437 -22.631 1.00 73.50 294 ILE A O 1
ATOM 2240 N N . ALA A 1 295 ? -20.800 2.945 -21.191 1.00 68.75 295 ALA A N 1
ATOM 2241 C CA . ALA A 1 295 ? -21.924 3.363 -22.032 1.00 68.75 295 ALA A CA 1
ATOM 2242 C C . ALA A 1 295 ? -21.514 4.122 -23.309 1.00 68.75 295 ALA A C 1
ATOM 2244 O O . ALA A 1 295 ? -22.221 4.047 -24.312 1.00 68.75 295 ALA A O 1
ATOM 2245 N N . VAL A 1 296 ? -20.383 4.836 -23.290 1.00 62.66 296 VAL A N 1
ATOM 2246 C CA . VAL A 1 296 ? -19.864 5.613 -24.436 1.00 62.66 296 VAL A CA 1
ATOM 2247 C C . VAL A 1 296 ? -19.209 4.721 -25.504 1.00 62.66 296 VAL A C 1
ATOM 2249 O O . VAL A 1 296 ? -18.917 5.188 -26.596 1.00 62.66 296 VAL A O 1
ATOM 2252 N N . ARG A 1 297 ? -19.031 3.416 -25.252 1.00 53.59 297 ARG A N 1
ATOM 2253 C CA . ARG A 1 297 ? -18.416 2.457 -26.189 1.00 53.59 297 ARG A CA 1
ATOM 2254 C C . ARG A 1 297 ? -19.328 2.032 -27.365 1.00 53.59 297 ARG A C 1
ATOM 2256 O O . ARG A 1 297 ? -19.155 0.929 -27.880 1.00 53.59 297 ARG A O 1
ATOM 2263 N N . LYS A 1 298 ? -20.299 2.867 -27.751 1.00 45.47 298 LYS A N 1
ATOM 2264 C CA . LYS A 1 298 ? -21.114 2.703 -28.965 1.00 45.47 298 LYS A CA 1
ATOM 2265 C C . LYS A 1 298 ? -20.552 3.535 -30.105 1.00 45.47 298 LYS A C 1
ATOM 2267 O O . LYS A 1 298 ? -20.261 4.723 -29.855 1.00 45.47 298 LYS A O 1
#

Secondary structure (DSSP, 8-state):
-PPPPS-------------PPPSS-GGGHHHHHHHHHHHHHHHHHHHHHHTTGGGTS-HHHHHHHHHHHHHHHHHHHHHHHHHHHHHS---HHHHHHHHHHHHHHTT--HHHHHHHHHHHHTTHHHHHHHHHHHHHHHHHTTTTSSHHHHHHHHHHHHHHHHHHHHHHHHHHHHHHHHHHHTT---HHHHHHHHHHHH---HHHHHHHHHHHHHHHHHHHHHHHHH-HHHHHHHHHH---HHHHHHHHHHHHHHHHHHHHH-HHHHHHHHHHHHHHHHHHHHHHHIIIIIIHHHHT--